Protein AF-A0A349X985-F1 (afdb_monomer_lite)

Foldseek 3Di:
DDDDDDDDDPPPPPPPPPPPPPQAAADQFAAADEPDPDDALLVQVCLLAVPDPAKWKKFKAFDDPVPLDHDPPTQAFWKWWDFAPRHTKIKHFGIKIFGDWDDDPQKIKTFIDTDMDIVNHDWAWDTWIKIWHQDDNRKTKIKTFQTWTQDPVRGIKGKIKMFIWRYGDSVQSKTKGKMWIWIDDSITIIGIHIMMIHIGGPVDDDDD

Structure (mmCIF, N/CA/C/O backbone):
data_AF-A0A349X985-F1
#
_entry.id   AF-A0A349X985-F1
#
loop_
_atom_site.group_PDB
_at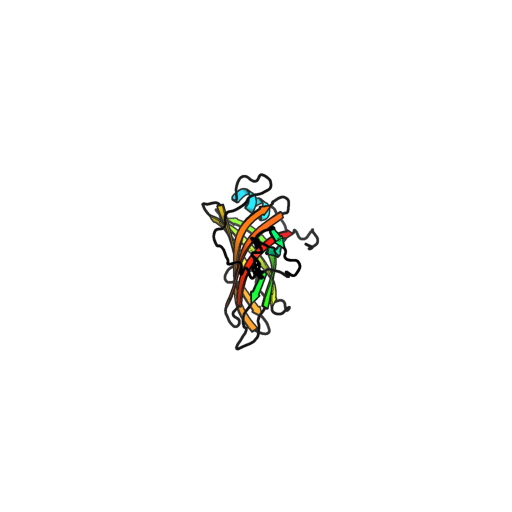om_site.id
_atom_site.type_symbol
_atom_site.label_atom_id
_atom_site.label_alt_id
_atom_site.label_comp_id
_atom_site.label_asym_id
_atom_site.label_entity_id
_atom_site.label_seq_id
_atom_site.pdbx_PDB_ins_code
_atom_site.Cartn_x
_atom_site.Cartn_y
_atom_site.Cartn_z
_atom_site.occupancy
_atom_site.B_iso_or_equiv
_atom_site.auth_seq_id
_atom_site.auth_comp_id
_atom_site.auth_asym_id
_atom_site.auth_atom_id
_atom_site.pdbx_PDB_model_num
ATOM 1 N N . MET A 1 1 ? 41.137 55.761 36.718 1.00 39.81 1 MET A N 1
ATOM 2 C CA . MET A 1 1 ? 40.820 56.103 35.311 1.00 39.81 1 MET A CA 1
ATOM 3 C C . MET A 1 1 ? 41.155 54.916 34.418 1.00 39.81 1 MET A C 1
ATOM 5 O O . MET A 1 1 ? 42.220 54.352 34.610 1.00 39.81 1 MET A O 1
ATOM 9 N N . LYS A 1 2 ? 40.278 54.632 33.440 1.00 36.91 2 LYS A N 1
ATOM 10 C CA . LYS A 1 2 ? 40.353 53.633 32.343 1.00 36.91 2 LYS A CA 1
ATOM 11 C C . LYS A 1 2 ? 39.572 52.313 32.525 1.00 36.91 2 LYS A C 1
ATOM 13 O O . LYS A 1 2 ? 40.120 51.269 32.831 1.00 36.91 2 LYS A O 1
ATOM 18 N N . LYS A 1 3 ? 38.269 52.461 32.238 1.00 34.75 3 LYS A N 1
ATOM 19 C CA . LYS A 1 3 ? 37.417 51.691 31.305 1.00 34.75 3 LYS A CA 1
ATOM 20 C C . LYS A 1 3 ? 37.358 50.159 31.449 1.00 34.75 3 LYS A C 1
ATOM 22 O O . LYS A 1 3 ? 38.138 49.438 30.843 1.00 34.75 3 LYS A O 1
ATOM 27 N N . LEU A 1 4 ? 36.290 49.715 32.118 1.00 37.72 4 LEU A N 1
ATOM 28 C CA . LEU A 1 4 ? 35.545 48.492 31.803 1.00 37.72 4 LEU A CA 1
ATOM 29 C C . LEU A 1 4 ? 35.027 48.595 30.355 1.00 37.72 4 LEU A C 1
ATOM 31 O O . LEU A 1 4 ? 34.328 49.559 30.037 1.00 37.72 4 LEU A O 1
ATOM 35 N N . LEU A 1 5 ? 35.357 47.632 29.491 1.00 38.94 5 LEU A N 1
ATOM 36 C CA . LEU A 1 5 ? 34.700 47.458 28.195 1.00 38.94 5 LEU A CA 1
ATOM 37 C C . LEU A 1 5 ? 33.876 46.172 28.243 1.00 38.94 5 LEU A C 1
ATOM 39 O O . LEU A 1 5 ? 34.385 45.096 28.551 1.00 38.94 5 LEU A O 1
ATOM 43 N N . ALA A 1 6 ? 32.587 46.335 27.987 1.00 36.28 6 ALA A N 1
ATOM 44 C CA . ALA A 1 6 ? 31.586 45.294 27.979 1.00 36.28 6 ALA A CA 1
ATOM 45 C C . ALA A 1 6 ? 31.593 44.516 26.649 1.00 36.28 6 ALA A C 1
ATOM 47 O O . ALA A 1 6 ? 31.755 45.100 25.582 1.00 36.28 6 ALA A O 1
ATOM 48 N N . MET A 1 7 ? 31.335 43.210 26.758 1.00 32.91 7 MET A N 1
ATOM 49 C CA . MET A 1 7 ? 30.229 42.531 26.073 1.00 32.91 7 MET A CA 1
ATOM 50 C C . MET A 1 7 ? 30.181 42.607 24.540 1.00 32.91 7 MET A C 1
ATOM 52 O O . MET A 1 7 ? 29.572 43.506 23.973 1.00 32.91 7 MET A O 1
ATOM 56 N N . THR A 1 8 ? 30.660 41.552 23.873 1.00 38.19 8 THR A N 1
ATOM 57 C CA . THR A 1 8 ? 29.957 40.970 22.713 1.00 38.19 8 THR A CA 1
ATOM 58 C C . THR A 1 8 ? 30.371 39.502 22.554 1.00 38.19 8 THR A C 1
ATOM 60 O O . THR A 1 8 ? 31.405 39.192 21.970 1.00 38.19 8 THR A O 1
ATOM 63 N N . PHE A 1 9 ? 29.586 38.577 23.115 1.00 36.50 9 PHE A N 1
ATOM 64 C CA . PHE A 1 9 ? 29.678 37.160 22.758 1.00 36.50 9 PHE A CA 1
ATOM 65 C C . PHE A 1 9 ? 29.010 36.999 21.392 1.00 36.50 9 PHE A C 1
ATOM 67 O O . PHE A 1 9 ? 27.788 37.051 21.271 1.00 36.50 9 PHE A O 1
ATOM 74 N N . LEU A 1 10 ? 29.834 36.863 20.355 1.00 35.88 10 LEU A N 1
ATOM 75 C CA . LEU A 1 10 ? 29.407 36.498 19.014 1.00 35.88 10 LEU A CA 1
ATOM 76 C C . LEU A 1 10 ? 28.990 35.019 19.056 1.00 35.88 10 LEU A C 1
ATOM 78 O O . LEU A 1 10 ? 29.816 34.122 18.898 1.00 35.88 10 LEU A O 1
ATOM 82 N N . VAL A 1 11 ? 27.714 34.754 19.340 1.00 38.84 11 VAL A N 1
ATOM 83 C CA . VAL A 1 11 ? 27.125 33.429 19.129 1.00 38.84 11 VAL A CA 1
ATOM 84 C C . VAL A 1 11 ? 27.042 33.238 17.618 1.00 38.84 11 VAL A C 1
ATOM 86 O O . VAL A 1 11 ? 26.106 33.692 16.965 1.00 38.84 11 VAL A O 1
ATOM 89 N N . LEU A 1 12 ? 28.078 32.614 17.057 1.00 41.75 12 LEU A N 1
ATOM 90 C CA . LEU A 1 12 ? 28.046 32.003 15.735 1.00 41.75 12 LEU A CA 1
ATOM 91 C C . LEU A 1 12 ? 26.940 30.948 15.763 1.00 41.75 12 LEU A C 1
ATOM 93 O O . LEU A 1 12 ? 27.140 29.826 16.225 1.00 41.75 12 LEU A O 1
ATOM 97 N N . GLY A 1 13 ? 25.747 31.353 15.330 1.00 37.91 13 GLY A N 1
ATOM 98 C CA . GLY A 1 13 ? 24.640 30.451 15.084 1.00 37.91 13 GLY A CA 1
ATOM 99 C C . GLY A 1 13 ? 25.095 29.396 14.087 1.00 37.91 13 GLY A C 1
ATOM 100 O O . GLY A 1 13 ? 25.318 29.696 12.914 1.00 37.91 13 GLY A O 1
ATOM 101 N N . LEU A 1 14 ? 25.248 28.165 14.576 1.00 36.97 14 LEU A N 1
ATOM 102 C CA . LEU A 1 14 ? 25.255 26.964 13.758 1.00 36.97 14 LEU A CA 1
ATOM 103 C C . LEU A 1 14 ? 23.931 26.940 12.987 1.00 36.97 14 LEU A C 1
ATOM 105 O O . LEU A 1 14 ? 22.918 26.436 13.469 1.00 36.97 14 LEU A O 1
ATOM 109 N N . GLY A 1 15 ? 23.942 27.489 11.776 1.00 36.72 15 GLY A N 1
ATOM 110 C CA . GLY A 1 15 ? 22.983 27.144 10.741 1.00 36.72 15 GLY A CA 1
ATOM 111 C C . GLY A 1 15 ? 23.255 25.711 10.309 1.00 36.72 15 GLY A C 1
ATOM 112 O O . GLY A 1 15 ? 23.855 25.474 9.265 1.00 36.72 15 GLY A O 1
ATOM 113 N N . ALA A 1 16 ? 22.863 24.748 11.143 1.00 38.97 16 ALA A N 1
ATOM 114 C CA . ALA A 1 16 ? 22.692 23.381 10.702 1.00 38.97 16 ALA A CA 1
ATOM 115 C C . ALA A 1 16 ? 21.515 23.392 9.722 1.00 38.97 16 ALA A C 1
ATOM 117 O O . ALA A 1 16 ? 20.354 23.313 10.116 1.00 38.97 16 ALA A O 1
ATOM 118 N N . LEU A 1 17 ? 21.824 23.512 8.431 1.00 39.06 17 LEU A N 1
ATOM 119 C CA . LEU A 1 17 ? 20.968 22.989 7.377 1.00 39.06 17 LEU A CA 1
ATOM 120 C C . LEU A 1 17 ? 20.932 21.470 7.566 1.00 39.06 17 LEU A C 1
ATOM 122 O O . LEU A 1 17 ? 21.635 20.720 6.894 1.00 39.06 17 LEU A O 1
ATOM 126 N N . ALA A 1 18 ? 20.139 21.011 8.533 1.00 34.28 18 ALA A N 1
ATOM 127 C CA . ALA A 1 18 ? 19.629 19.660 8.526 1.00 34.28 18 ALA A CA 1
ATOM 128 C C . ALA A 1 18 ? 18.654 19.612 7.351 1.00 34.28 18 ALA A C 1
ATOM 130 O O . ALA A 1 18 ? 17.464 19.878 7.493 1.00 34.28 18 ALA A O 1
ATOM 131 N N . SER A 1 19 ? 19.173 19.342 6.152 1.00 31.41 19 SER A N 1
ATOM 132 C CA . SER A 1 19 ? 18.329 18.815 5.094 1.00 31.41 19 SER A CA 1
ATOM 133 C C . SER A 1 19 ? 17.686 17.560 5.677 1.00 31.41 19 SER A C 1
ATOM 135 O O . SER A 1 19 ? 18.389 16.581 5.948 1.00 31.41 19 SER A O 1
ATOM 137 N N . CYS A 1 20 ? 16.382 17.626 5.945 1.00 38.50 20 CYS A N 1
ATOM 138 C CA . CYS A 1 20 ? 15.536 16.516 6.361 1.00 38.50 20 CYS A CA 1
ATOM 139 C C . CYS A 1 20 ? 15.517 15.441 5.265 1.00 38.50 20 CYS A C 1
ATOM 141 O O . CYS A 1 20 ? 14.535 15.255 4.562 1.00 38.50 20 CYS A O 1
ATOM 143 N N . GLY A 1 21 ? 16.618 14.711 5.117 1.00 33.41 21 GLY A N 1
ATOM 144 C CA . GLY A 1 21 ? 16.670 13.413 4.465 1.00 33.41 21 GLY A CA 1
ATOM 145 C C . GLY A 1 21 ? 16.240 12.357 5.472 1.00 33.41 21 GLY A C 1
ATOM 146 O O . GLY A 1 21 ? 17.016 11.465 5.811 1.00 33.41 21 GLY A O 1
ATOM 147 N N . GLY A 1 22 ? 15.031 12.504 6.016 1.00 40.38 22 GLY A N 1
ATOM 148 C CA . GLY A 1 22 ? 14.396 11.441 6.773 1.00 40.38 22 GLY A CA 1
ATOM 149 C C . GLY A 1 22 ? 14.139 10.300 5.804 1.00 40.38 22 GLY A C 1
ATOM 150 O O . GLY A 1 22 ? 13.131 10.292 5.108 1.00 40.38 22 GLY A O 1
ATOM 151 N N . THR A 1 23 ? 15.063 9.344 5.724 1.00 50.59 23 THR A N 1
ATOM 152 C CA . THR A 1 23 ? 14.759 8.024 5.172 1.00 50.59 23 THR A CA 1
ATOM 153 C C . THR A 1 23 ? 13.751 7.403 6.129 1.00 50.59 23 THR A C 1
ATOM 155 O O . THR A 1 23 ? 14.124 6.753 7.103 1.00 50.59 23 THR A O 1
ATOM 158 N N . ALA A 1 24 ? 12.467 7.713 5.937 1.00 59.50 24 ALA A N 1
ATOM 159 C CA . ALA A 1 24 ? 11.399 7.154 6.744 1.00 59.50 24 ALA A CA 1
ATOM 160 C C . ALA A 1 24 ? 11.486 5.628 6.606 1.00 59.50 24 ALA A C 1
ATOM 162 O O . ALA A 1 24 ? 11.287 5.048 5.536 1.00 59.50 24 ALA A O 1
ATOM 163 N N . ARG A 1 25 ? 11.929 4.986 7.687 1.00 82.31 25 ARG A N 1
ATOM 164 C CA . ARG A 1 25 ? 12.070 3.536 7.755 1.00 82.31 25 ARG A CA 1
ATOM 165 C C . ARG A 1 25 ? 10.685 2.939 7.929 1.00 82.31 25 ARG A C 1
ATOM 167 O O . ARG A 1 25 ? 9.842 3.518 8.606 1.00 82.31 25 ARG A O 1
ATOM 174 N N . TYR A 1 26 ? 10.477 1.765 7.348 1.00 87.00 26 TYR A N 1
ATOM 175 C CA . TYR A 1 26 ? 9.286 0.978 7.635 1.00 87.00 26 TYR A CA 1
ATOM 176 C C . TYR A 1 26 ? 9.201 0.673 9.137 1.00 87.00 26 TYR A C 1
ATOM 178 O O . TYR A 1 26 ? 10.187 0.248 9.744 1.00 87.00 26 TYR A O 1
ATOM 186 N N . ILE A 1 27 ? 8.019 0.873 9.716 1.00 88.06 27 ILE A N 1
ATOM 187 C CA . ILE A 1 27 ? 7.704 0.539 11.106 1.00 88.06 27 ILE A CA 1
ATOM 188 C C . ILE A 1 27 ? 6.590 -0.502 11.070 1.00 88.06 27 ILE A C 1
ATOM 190 O O . ILE A 1 27 ? 5.507 -0.211 10.582 1.00 88.06 27 ILE A O 1
ATOM 194 N N . ASP A 1 28 ? 6.840 -1.711 11.576 1.00 85.81 28 ASP A N 1
ATOM 195 C CA . ASP A 1 28 ? 5.884 -2.830 11.470 1.00 85.81 28 ASP A CA 1
ATOM 196 C C . ASP A 1 28 ? 4.694 -2.726 12.435 1.00 85.81 28 ASP A C 1
ATOM 198 O O . ASP A 1 28 ? 3.688 -3.416 12.283 1.00 85.81 28 ASP A O 1
ATOM 202 N N . SER A 1 29 ? 4.827 -1.913 13.482 1.00 85.88 29 SER A N 1
ATOM 203 C CA . SER A 1 29 ? 3.843 -1.801 14.564 1.00 85.88 29 SER A CA 1
ATOM 204 C C . SER A 1 29 ? 3.777 -0.368 15.100 1.00 85.88 29 SER A C 1
ATOM 206 O O . SER A 1 29 ? 4.182 -0.117 16.237 1.00 85.88 29 SER A O 1
ATOM 208 N N . PRO A 1 30 ? 3.354 0.604 14.273 1.00 87.94 30 PRO A N 1
ATOM 209 C CA . PRO A 1 30 ? 3.164 1.970 14.732 1.00 87.94 30 PRO A CA 1
ATOM 210 C C . PRO A 1 30 ? 1.942 2.065 15.660 1.00 87.94 30 PRO A C 1
ATOM 212 O O . PRO A 1 30 ? 1.079 1.188 15.679 1.00 87.94 30 PRO A O 1
ATOM 215 N N . VAL A 1 31 ? 1.864 3.146 16.438 1.00 87.88 31 VAL A N 1
ATOM 216 C CA . VAL A 1 31 ? 0.688 3.426 17.273 1.00 87.88 31 VAL A CA 1
ATOM 217 C C . VAL A 1 31 ? -0.459 3.874 16.371 1.00 87.88 31 VAL A C 1
ATOM 219 O O . VAL A 1 31 ? -0.356 4.909 15.718 1.00 87.88 31 VAL A O 1
ATOM 222 N N . LEU A 1 32 ? -1.554 3.113 16.355 1.00 90.94 32 LEU A N 1
ATOM 223 C CA . LEU A 1 32 ? -2.724 3.428 15.541 1.00 90.94 32 LEU A CA 1
ATOM 224 C C . LEU A 1 32 ? -3.541 4.582 16.135 1.00 90.94 32 LEU A C 1
ATOM 226 O O . LEU A 1 32 ? -4.001 4.521 17.277 1.00 90.94 32 LEU A O 1
ATOM 230 N N . ARG A 1 33 ? -3.776 5.607 15.315 1.00 91.62 33 ARG A N 1
ATOM 231 C CA . ARG A 1 33 ? -4.638 6.756 15.593 1.00 91.62 33 ARG A CA 1
ATOM 232 C C . ARG A 1 33 ? -5.964 6.581 14.853 1.00 91.62 33 ARG A C 1
ATOM 234 O O . ARG A 1 33 ? -6.007 6.588 13.625 1.00 91.62 33 ARG A O 1
ATOM 241 N N . LEU A 1 34 ? -7.055 6.438 15.598 1.00 90.00 34 LEU A N 1
ATOM 242 C CA . LEU A 1 34 ? -8.405 6.423 15.034 1.00 90.00 34 LEU A CA 1
ATOM 243 C C . LEU A 1 34 ? -9.002 7.828 15.119 1.00 90.00 34 LEU A C 1
ATOM 245 O O . LEU A 1 34 ? -8.980 8.447 16.183 1.00 90.00 34 LEU A O 1
ATOM 249 N N . GLN A 1 35 ? -9.514 8.333 14.000 1.00 87.50 35 GLN A N 1
ATOM 250 C CA . GLN A 1 35 ? -10.218 9.612 13.934 1.00 87.50 35 GLN A CA 1
ATOM 251 C C . GLN A 1 35 ? -11.739 9.388 13.872 1.00 87.50 35 GLN A C 1
ATOM 253 O O . GLN A 1 35 ? -12.218 8.255 13.850 1.00 87.50 35 GLN A O 1
ATOM 258 N N . ASP A 1 36 ? -12.511 10.476 13.860 1.00 85.31 36 ASP A N 1
ATOM 259 C CA . ASP A 1 36 ? -13.958 10.461 13.587 1.00 85.31 36 ASP A CA 1
ATOM 260 C C . ASP A 1 36 ? -14.825 9.659 14.582 1.00 85.31 36 ASP A C 1
ATOM 262 O O . ASP A 1 36 ? -15.924 9.222 14.251 1.00 85.31 36 ASP A O 1
ATOM 266 N N . GLY A 1 37 ? -14.359 9.491 15.824 1.00 76.38 37 GLY A N 1
ATOM 267 C CA . GLY A 1 37 ? -15.139 8.857 16.896 1.00 76.38 37 GLY A CA 1
ATOM 268 C C . GLY A 1 37 ? -15.257 7.334 16.794 1.00 76.38 37 GLY A C 1
ATOM 269 O O . GLY A 1 37 ? -16.067 6.745 17.507 1.00 76.38 37 GLY A O 1
ATOM 270 N N . VAL A 1 38 ? -14.454 6.692 15.939 1.00 81.38 38 VAL A N 1
ATOM 271 C CA . VAL A 1 38 ? -14.439 5.232 15.794 1.00 81.38 38 VAL A CA 1
ATOM 272 C C . VAL A 1 38 ? -13.822 4.574 17.024 1.00 81.38 38 VAL A C 1
ATOM 274 O O . VAL A 1 38 ? -12.753 4.972 17.490 1.00 81.38 38 VAL A O 1
ATOM 277 N N . SER A 1 39 ? -14.498 3.548 17.541 1.00 78.56 39 SER A N 1
ATOM 278 C CA . SER A 1 39 ? -14.160 2.948 18.833 1.00 78.56 39 SER A CA 1
ATOM 279 C C . SER A 1 39 ? -13.145 1.807 18.739 1.00 78.56 39 SER A C 1
ATOM 281 O O . SER A 1 39 ? -12.414 1.558 19.700 1.00 78.56 39 SER A O 1
ATOM 283 N N . THR A 1 40 ? -13.068 1.120 17.591 1.00 88.25 40 THR A N 1
ATOM 284 C CA . THR A 1 40 ? -12.184 -0.041 17.410 1.00 88.25 40 THR A CA 1
ATOM 285 C C . THR A 1 40 ? -11.492 -0.067 16.041 1.00 88.25 40 THR A C 1
ATOM 287 O O . THR A 1 40 ? -12.069 0.375 15.044 1.00 88.25 40 THR A O 1
ATOM 290 N N . PRO A 1 41 ? -10.276 -0.643 15.940 1.00 88.56 41 PRO A N 1
ATOM 291 C CA . PRO A 1 41 ? -9.603 -0.831 14.653 1.00 88.56 41 PRO A CA 1
ATOM 292 C C . PRO A 1 41 ? -10.409 -1.702 13.690 1.00 88.56 41 PRO A C 1
ATOM 294 O O . PRO A 1 41 ? -10.458 -1.417 12.500 1.00 88.56 41 PRO A O 1
ATOM 297 N N . THR A 1 42 ? -11.076 -2.742 14.198 1.00 88.56 42 THR A N 1
ATOM 298 C CA . THR A 1 42 ? -11.886 -3.650 13.379 1.00 88.56 42 THR A CA 1
ATOM 299 C C . THR A 1 42 ? -13.052 -2.932 12.718 1.00 88.56 42 THR A C 1
ATOM 301 O O . THR A 1 42 ? -13.285 -3.129 11.527 1.00 88.56 42 THR A O 1
ATOM 304 N N . GLU A 1 43 ? -13.750 -2.068 13.455 1.00 89.12 43 GLU A N 1
ATOM 305 C CA . GLU A 1 43 ? -14.819 -1.225 12.917 1.00 89.12 43 GLU A CA 1
ATOM 306 C C . GLU A 1 43 ? -14.287 -0.261 11.847 1.00 89.12 43 GLU A C 1
ATOM 308 O O . GLU A 1 43 ? -14.866 -0.167 10.761 1.00 89.12 43 GLU A O 1
ATOM 313 N N . ALA A 1 44 ? -13.155 0.398 12.120 1.00 91.38 44 ALA A N 1
ATOM 314 C CA . ALA A 1 44 ? -12.526 1.337 11.194 1.00 91.38 44 ALA A CA 1
ATOM 315 C C . ALA A 1 44 ? -12.125 0.654 9.877 1.00 91.38 44 ALA A C 1
ATOM 317 O O . ALA A 1 44 ? -12.507 1.085 8.792 1.00 91.38 44 ALA A O 1
ATOM 318 N N . VAL A 1 45 ? -11.394 -0.456 9.972 1.00 91.75 45 VAL A N 1
ATOM 319 C CA . VAL A 1 45 ? -10.904 -1.208 8.814 1.00 91.75 45 VAL A CA 1
ATOM 320 C C . VAL A 1 45 ? -12.073 -1.828 8.045 1.00 91.75 45 VAL A C 1
ATOM 322 O O . VAL A 1 45 ? -12.148 -1.693 6.828 1.00 91.75 45 VAL A O 1
ATOM 325 N N . SER A 1 46 ? -13.036 -2.452 8.723 1.00 90.50 46 SER A N 1
ATOM 326 C CA . SER A 1 46 ? -14.201 -3.035 8.040 1.00 90.50 46 SER A CA 1
ATOM 327 C C . SER A 1 46 ? -14.990 -1.970 7.281 1.00 90.50 46 SER A C 1
ATOM 329 O O . SER A 1 46 ? -15.381 -2.190 6.137 1.00 90.50 46 SER A O 1
ATOM 331 N N . SER A 1 47 ? -15.167 -0.790 7.878 1.00 91.12 47 SER A N 1
ATOM 332 C CA . SER A 1 47 ? -15.861 0.320 7.224 1.00 91.12 47 SER A CA 1
ATOM 333 C C . SER A 1 47 ? -15.128 0.820 5.982 1.00 91.12 47 SER A C 1
ATOM 335 O O . SER A 1 47 ? -15.762 1.139 4.983 1.00 91.12 47 SER A O 1
ATOM 337 N N . LEU A 1 48 ? -13.797 0.840 6.028 1.00 92.31 48 LEU A N 1
ATOM 338 C CA . LEU A 1 48 ? -12.961 1.361 4.953 1.00 92.31 48 LEU A CA 1
ATOM 339 C C . LEU A 1 48 ? -12.798 0.393 3.770 1.00 92.31 48 LEU A C 1
ATOM 341 O O . LEU A 1 48 ? -12.613 0.840 2.644 1.00 92.31 48 LEU A O 1
ATOM 345 N N . PHE A 1 49 ? -12.832 -0.922 4.010 1.00 92.94 49 PHE A N 1
ATOM 346 C CA . PHE A 1 49 ? -12.539 -1.923 2.973 1.00 92.94 49 PHE A CA 1
ATOM 347 C C . PHE A 1 49 ? -13.747 -2.776 2.559 1.00 92.94 49 PHE A C 1
ATOM 349 O O . PHE A 1 49 ? -13.783 -3.252 1.429 1.00 92.94 49 PHE A O 1
ATOM 356 N N . LEU A 1 50 ? -14.742 -2.983 3.429 1.00 92.38 50 LEU A N 1
ATOM 357 C CA . LEU A 1 50 ? -15.844 -3.928 3.174 1.00 92.38 50 LEU A CA 1
ATOM 358 C C . LEU A 1 50 ? -17.166 -3.260 2.776 1.00 92.38 50 LEU A C 1
ATOM 360 O O . LEU A 1 50 ? -18.102 -3.952 2.387 1.00 92.38 50 LEU A O 1
ATOM 364 N N . GLN A 1 51 ? -17.273 -1.930 2.838 1.00 89.69 51 GLN A N 1
ATOM 365 C CA . GLN A 1 51 ? -18.504 -1.212 2.467 1.00 89.69 51 GLN A CA 1
ATOM 366 C C . GLN A 1 51 ? -18.701 -1.055 0.946 1.00 89.69 51 GLN A C 1
ATOM 368 O O . GLN A 1 51 ? -19.674 -0.439 0.505 1.00 89.69 51 GLN A O 1
ATOM 373 N N . HIS A 1 52 ? -17.801 -1.601 0.126 1.00 88.19 52 HIS A N 1
ATOM 374 C CA . HIS A 1 52 ? -17.831 -1.452 -1.325 1.00 88.19 52 HIS A CA 1
ATOM 375 C C . HIS A 1 52 ? -18.410 -2.694 -2.006 1.00 88.19 52 HIS A C 1
ATOM 377 O O . HIS A 1 52 ? -17.878 -3.792 -1.879 1.00 88.19 52 HIS A O 1
ATOM 383 N N . THR A 1 53 ? -19.485 -2.510 -2.777 1.00 84.75 53 THR A N 1
ATOM 384 C CA . THR A 1 53 ? -20.099 -3.577 -3.590 1.00 84.75 53 THR A CA 1
ATOM 385 C C . THR A 1 53 ? -19.506 -3.687 -4.996 1.00 84.75 53 THR A C 1
ATOM 387 O O . THR A 1 53 ? -19.739 -4.673 -5.682 1.00 84.75 53 THR A O 1
ATOM 390 N N . G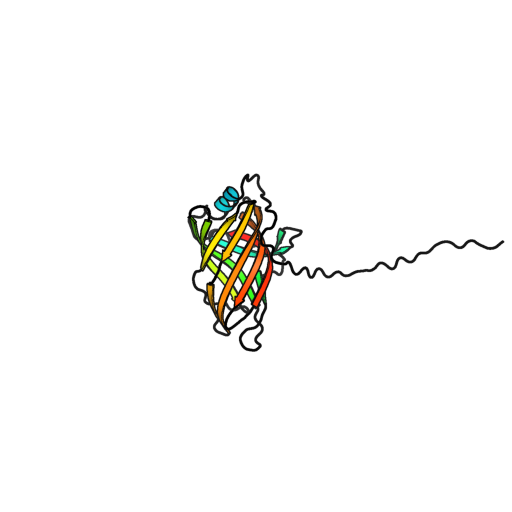LU A 1 54 ? -18.769 -2.666 -5.432 1.00 90.00 54 GLU A N 1
ATOM 391 C CA . GLU A 1 54 ? -18.121 -2.563 -6.743 1.00 90.00 54 GLU A CA 1
ATOM 392 C C . GLU A 1 54 ? -16.608 -2.389 -6.559 1.00 90.00 54 GLU A C 1
ATOM 394 O O . GLU A 1 54 ? -16.195 -1.868 -5.513 1.00 90.00 54 GLU A O 1
ATOM 399 N N . PRO A 1 55 ? -15.780 -2.736 -7.565 1.00 91.75 55 PRO A N 1
ATOM 400 C CA . PRO A 1 55 ? -14.348 -2.476 -7.516 1.00 91.75 55 PRO A CA 1
ATOM 401 C C . PRO A 1 55 ? -14.031 -1.008 -7.214 1.00 91.75 55 PRO A C 1
ATOM 403 O O . PRO A 1 55 ? -14.673 -0.083 -7.731 1.00 91.75 55 PRO A O 1
ATOM 406 N N . TYR A 1 56 ? -13.014 -0.801 -6.386 1.00 94.38 56 TYR A N 1
ATOM 407 C CA . TYR A 1 56 ? -12.566 0.514 -5.940 1.00 94.38 56 TYR A CA 1
ATOM 408 C C . TYR A 1 56 ? -11.044 0.605 -5.976 1.00 94.38 56 TYR A C 1
ATOM 410 O O . TYR A 1 56 ? -10.348 -0.407 -6.014 1.00 94.38 56 TYR A O 1
ATOM 418 N N . THR A 1 57 ? -10.520 1.824 -5.942 1.00 94.75 57 THR A N 1
ATOM 419 C CA . THR A 1 57 ? -9.081 2.074 -6.001 1.00 94.75 57 THR A CA 1
ATOM 420 C C . THR A 1 57 ? -8.617 2.723 -4.715 1.00 94.75 57 THR A C 1
ATOM 422 O O . THR A 1 57 ? -9.175 3.717 -4.262 1.00 94.75 57 THR A O 1
ATOM 425 N N . ILE A 1 58 ? -7.555 2.182 -4.139 1.00 95.69 58 ILE A N 1
ATOM 426 C CA . ILE A 1 58 ? -6.787 2.831 -3.086 1.00 95.69 58 ILE A CA 1
ATOM 427 C C . ILE A 1 58 ? -5.699 3.637 -3.785 1.00 95.69 58 ILE A C 1
ATOM 429 O O . ILE A 1 58 ? -4.769 3.056 -4.341 1.00 95.69 58 ILE A O 1
ATOM 433 N N . VAL A 1 59 ? -5.817 4.959 -3.792 1.00 96.12 59 VAL A N 1
ATOM 434 C CA . VAL A 1 59 ? -4.798 5.850 -4.360 1.00 96.12 59 VAL A CA 1
ATOM 435 C C . VAL A 1 59 ? -3.747 6.131 -3.297 1.00 96.12 59 VAL A C 1
ATOM 437 O O . VAL A 1 59 ? -4.097 6.369 -2.143 1.00 96.12 59 VAL A O 1
ATOM 440 N N . LEU A 1 60 ? -2.474 6.092 -3.680 1.00 96.25 60 LEU A N 1
ATOM 441 C CA . LEU A 1 60 ? -1.324 6.156 -2.782 1.00 96.25 60 LEU A CA 1
ATOM 442 C C . LEU A 1 60 ? -0.423 7.345 -3.119 1.00 96.25 60 LEU A C 1
ATOM 444 O O . LEU A 1 60 ? -0.216 7.667 -4.288 1.00 96.25 60 LEU A O 1
ATOM 448 N N . CYS A 1 61 ? 0.178 7.939 -2.093 1.00 95.94 61 CYS A N 1
ATOM 449 C CA . CYS A 1 61 ? 1.232 8.941 -2.217 1.00 95.94 61 CYS A CA 1
ATOM 450 C C . CYS A 1 61 ? 2.255 8.773 -1.081 1.00 95.94 61 CYS A C 1
ATOM 452 O O . CYS A 1 61 ? 1.914 8.330 0.018 1.00 95.94 61 CYS A O 1
ATOM 454 N N . ASN A 1 62 ? 3.503 9.174 -1.324 1.00 95.31 62 ASN A N 1
ATOM 455 C CA . ASN A 1 62 ? 4.432 9.490 -0.240 1.00 95.31 62 ASN A CA 1
ATOM 456 C C . ASN A 1 62 ? 3.890 10.704 0.523 1.00 95.31 62 ASN A C 1
ATOM 458 O O . ASN A 1 62 ? 3.451 11.678 -0.094 1.00 95.31 62 ASN A O 1
ATOM 462 N N . ALA A 1 63 ? 3.950 10.651 1.848 1.00 95.44 63 ALA A N 1
ATOM 463 C CA . ALA A 1 63 ? 3.423 11.686 2.725 1.00 95.44 63 ALA A CA 1
ATOM 464 C C . ALA A 1 63 ? 4.463 12.140 3.754 1.00 95.44 63 ALA A C 1
ATOM 466 O O . ALA A 1 63 ? 5.422 11.423 4.045 1.00 95.44 63 ALA A O 1
ATOM 467 N N . ASP A 1 64 ? 4.261 13.334 4.305 1.00 92.25 64 ASP A N 1
ATOM 468 C CA . ASP A 1 64 ? 5.029 13.823 5.448 1.00 92.25 64 ASP A CA 1
ATOM 469 C C . ASP A 1 64 ? 4.422 13.261 6.753 1.00 92.25 64 ASP A C 1
ATOM 471 O O . ASP A 1 64 ? 3.242 13.506 7.023 1.00 92.25 64 ASP 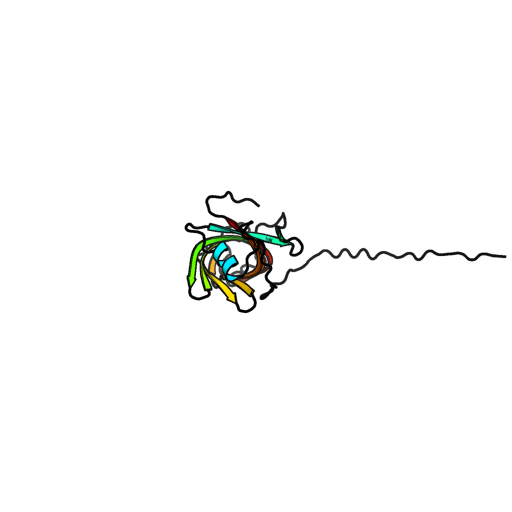A O 1
ATOM 475 N N . PRO A 1 65 ? 5.190 12.510 7.569 1.00 91.69 65 PRO A N 1
ATOM 476 C CA . PRO A 1 65 ? 4.704 11.945 8.829 1.00 91.69 65 PRO A CA 1
ATOM 477 C C . PRO A 1 65 ? 4.351 12.991 9.895 1.00 91.69 65 PRO A C 1
ATOM 479 O O . PRO A 1 65 ? 3.721 12.646 10.890 1.00 91.69 65 PRO A O 1
ATOM 482 N N . ALA A 1 66 ? 4.775 14.249 9.742 1.00 90.25 66 ALA A N 1
ATOM 483 C CA . ALA A 1 66 ? 4.431 15.319 10.674 1.00 90.25 66 ALA A CA 1
ATOM 484 C C . ALA A 1 66 ? 3.050 15.930 10.395 1.00 90.25 66 ALA A C 1
ATOM 486 O O . ALA A 1 66 ? 2.409 16.432 11.319 1.00 90.25 66 ALA A O 1
ATOM 487 N N . THR A 1 67 ? 2.603 15.918 9.137 1.00 92.44 67 THR A N 1
ATOM 488 C CA . THR A 1 67 ? 1.377 16.606 8.702 1.00 92.44 67 THR A CA 1
ATOM 489 C C . THR A 1 67 ? 0.302 15.667 8.170 1.00 92.44 67 THR A C 1
ATOM 491 O O . THR A 1 67 ? -0.816 16.121 7.944 1.00 92.44 67 THR A O 1
ATOM 494 N N . ASP A 1 68 ? 0.613 14.385 7.952 1.00 92.62 68 ASP A N 1
ATOM 495 C CA . ASP A 1 68 ? -0.280 13.412 7.313 1.00 92.62 68 ASP A CA 1
ATOM 496 C C . ASP A 1 68 ? -0.756 13.877 5.917 1.00 92.62 68 ASP A C 1
ATOM 498 O O . ASP A 1 68 ? -1.870 13.574 5.481 1.00 92.62 68 ASP A O 1
ATOM 502 N N . THR A 1 69 ? 0.068 14.645 5.193 1.00 93.62 69 THR A N 1
ATOM 503 C CA . THR A 1 69 ? -0.263 15.167 3.854 1.00 93.62 69 THR A CA 1
ATOM 504 C C . THR A 1 69 ? 0.637 14.581 2.780 1.00 93.62 69 THR A C 1
ATOM 506 O O . THR A 1 69 ? 1.838 14.415 2.997 1.00 93.62 69 THR A O 1
ATOM 509 N N . CYS A 1 70 ? 0.072 14.322 1.595 1.00 94.38 70 CYS A N 1
ATOM 510 C CA . CYS A 1 70 ? 0.855 13.939 0.422 1.00 94.38 70 CYS A CA 1
ATOM 511 C C . CYS A 1 70 ? 1.922 14.995 0.112 1.00 94.38 70 CYS A C 1
ATOM 513 O O . CYS A 1 70 ? 1.655 16.195 0.156 1.00 94.38 70 CYS A O 1
ATOM 515 N N . ILE A 1 71 ? 3.114 14.537 -0.253 1.00 93.25 71 ILE A N 1
ATOM 516 C CA . ILE A 1 71 ? 4.165 15.394 -0.798 1.00 93.25 71 ILE A CA 1
ATOM 517 C C . ILE A 1 71 ? 3.753 15.777 -2.224 1.00 93.25 71 ILE A C 1
ATOM 519 O O . ILE A 1 71 ? 3.464 14.889 -3.024 1.00 93.25 71 ILE A O 1
ATOM 523 N N . GLU A 1 72 ? 3.750 17.072 -2.560 1.00 86.81 72 GLU A N 1
ATOM 524 C CA . GLU A 1 72 ? 3.240 17.588 -3.848 1.00 86.81 72 GLU A CA 1
ATOM 525 C C . GLU A 1 72 ? 3.880 16.929 -5.082 1.00 86.81 72 GLU A C 1
ATOM 527 O O . GLU A 1 72 ? 3.226 16.733 -6.101 1.00 86.81 72 GLU A O 1
ATOM 532 N N . SER A 1 73 ? 5.159 16.556 -4.995 1.00 86.31 73 SER A N 1
ATOM 533 C CA . SER A 1 73 ? 5.896 15.895 -6.078 1.00 86.31 73 SER A CA 1
ATOM 534 C C . SER A 1 73 ? 5.735 14.370 -6.109 1.00 86.31 73 SER A C 1
ATOM 536 O O . SER A 1 73 ? 6.335 13.708 -6.958 1.00 86.31 73 SER A O 1
ATOM 538 N N . SER A 1 74 ? 4.969 13.785 -5.185 1.00 87.00 74 SER A N 1
ATOM 539 C CA . SER A 1 74 ? 4.794 12.339 -5.114 1.00 87.00 74 SER A CA 1
ATOM 540 C C . SER A 1 74 ? 3.900 11.830 -6.238 1.00 87.00 74 SER A C 1
ATOM 542 O O . SER A 1 74 ? 2.775 12.280 -6.425 1.00 87.00 74 SER A O 1
ATOM 544 N N . THR A 1 75 ? 4.383 10.806 -6.937 1.00 85.19 75 THR A N 1
ATOM 545 C CA . THR A 1 75 ? 3.615 10.064 -7.945 1.00 85.19 75 THR A CA 1
ATOM 546 C C . THR A 1 75 ? 3.137 8.697 -7.446 1.00 85.19 75 THR A C 1
ATOM 548 O O . THR A 1 75 ? 2.711 7.868 -8.245 1.00 85.19 75 THR A O 1
ATOM 551 N N . GLY A 1 76 ? 3.255 8.433 -6.142 1.00 92.44 76 GLY A N 1
ATOM 552 C CA . GLY A 1 76 ? 3.032 7.123 -5.531 1.00 92.44 76 GLY A CA 1
ATOM 553 C C . GLY A 1 76 ? 4.118 6.748 -4.524 1.00 92.44 76 GLY A C 1
ATOM 554 O O . GLY A 1 76 ? 4.970 7.569 -4.177 1.00 92.44 76 GLY A O 1
ATOM 555 N N . LEU A 1 77 ? 4.085 5.497 -4.066 1.00 94.81 77 LEU A N 1
ATOM 556 C CA . LEU A 1 77 ? 5.153 4.890 -3.266 1.00 94.81 77 LEU A CA 1
ATOM 557 C C . LEU A 1 77 ? 6.288 4.478 -4.196 1.00 94.81 77 LEU A C 1
ATOM 559 O O . LEU A 1 77 ? 6.021 3.891 -5.244 1.00 94.81 77 LEU A O 1
ATOM 563 N N . SER A 1 78 ? 7.538 4.729 -3.816 1.00 92.81 78 SER A N 1
ATOM 564 C CA . SER A 1 78 ? 8.663 4.514 -4.729 1.00 92.81 78 SER A CA 1
ATOM 565 C C . SER A 1 78 ? 9.633 3.459 -4.212 1.00 92.81 78 SER A C 1
ATOM 567 O O . SER A 1 78 ? 9.937 3.406 -3.022 1.00 92.81 78 SER A O 1
ATOM 569 N N . ALA A 1 79 ? 10.157 2.641 -5.123 1.00 91.94 79 ALA A N 1
ATOM 570 C CA . ALA A 1 79 ? 11.305 1.773 -4.882 1.00 91.94 79 ALA A CA 1
ATOM 571 C C . ALA A 1 79 ? 12.365 2.003 -5.954 1.00 91.94 79 ALA A C 1
ATOM 573 O O . ALA A 1 79 ? 12.056 2.117 -7.140 1.00 91.94 79 ALA A O 1
ATOM 574 N N . ILE A 1 80 ? 13.623 2.056 -5.523 1.00 91.81 80 ILE A N 1
ATOM 575 C CA . ILE A 1 80 ? 14.765 2.336 -6.389 1.00 91.81 80 ILE A CA 1
ATOM 576 C C . ILE A 1 80 ? 15.716 1.146 -6.342 1.00 91.81 80 ILE A C 1
ATOM 578 O O . ILE A 1 80 ? 15.928 0.530 -5.294 1.00 91.81 80 ILE A O 1
ATOM 582 N N . GLY A 1 81 ? 16.293 0.813 -7.488 1.00 90.69 81 GLY A N 1
ATOM 583 C CA . GLY A 1 81 ? 17.312 -0.214 -7.572 1.00 90.69 81 GLY A CA 1
ATOM 584 C C . GLY A 1 81 ? 17.868 -0.384 -8.972 1.00 90.69 81 GLY A C 1
ATOM 585 O O . GLY A 1 81 ? 18.031 0.588 -9.711 1.00 90.69 81 GLY A O 1
ATOM 586 N N . VAL A 1 82 ? 18.175 -1.629 -9.323 1.00 88.12 82 VAL A N 1
ATOM 587 C CA . VAL A 1 82 ? 18.871 -1.989 -10.558 1.00 88.12 82 VAL A CA 1
ATOM 588 C C . VAL A 1 82 ? 18.241 -3.204 -11.236 1.00 88.12 82 VAL A C 1
ATOM 590 O O . VAL A 1 82 ? 17.930 -4.206 -10.594 1.00 88.12 82 VAL A O 1
ATOM 593 N N . GLY A 1 83 ? 18.056 -3.104 -12.551 1.00 82.69 83 GLY A N 1
ATOM 594 C CA . GLY A 1 83 ? 17.638 -4.174 -13.452 1.00 82.69 83 GLY A CA 1
ATOM 595 C C . GLY A 1 83 ? 18.811 -4.727 -14.262 1.00 82.69 83 GLY A C 1
ATOM 596 O O . GLY A 1 83 ? 19.650 -3.970 -14.761 1.00 82.69 83 GLY A O 1
ATOM 597 N N . GLY A 1 84 ? 18.865 -6.047 -14.427 1.00 74.56 84 GLY A N 1
ATOM 598 C CA . GLY A 1 84 ? 19.957 -6.721 -15.121 1.00 74.56 84 GLY A CA 1
ATOM 599 C C . GLY A 1 84 ? 21.303 -6.425 -14.461 1.00 74.56 84 GLY A C 1
ATOM 600 O O . GLY A 1 84 ? 21.447 -6.562 -13.250 1.00 74.56 84 GLY A O 1
ATOM 601 N N . VAL A 1 85 ? 22.293 -6.021 -15.261 1.00 70.81 85 VAL A N 1
ATOM 602 C CA . VAL A 1 85 ? 23.645 -5.759 -14.747 1.00 70.81 85 VAL A CA 1
ATOM 603 C C . VAL A 1 85 ? 23.778 -4.337 -14.177 1.00 70.81 85 VAL A C 1
ATOM 605 O O . VAL A 1 85 ? 24.376 -4.184 -13.119 1.00 70.81 85 VAL A O 1
ATOM 608 N N . PHE A 1 86 ? 23.207 -3.304 -14.821 1.00 77.94 86 PHE A N 1
ATOM 609 C CA . PHE A 1 86 ? 23.418 -1.895 -14.422 1.00 77.94 86 PHE A CA 1
ATOM 610 C C . PHE A 1 86 ? 22.277 -0.920 -14.778 1.00 77.94 86 PHE A C 1
ATOM 612 O O . PHE A 1 86 ? 22.481 0.293 -14.729 1.00 77.94 86 PHE A O 1
ATOM 619 N N . LEU A 1 87 ? 21.091 -1.388 -15.182 1.00 84.69 87 LEU A N 1
ATOM 620 C CA . LEU A 1 87 ? 20.033 -0.461 -15.600 1.00 84.69 87 LEU A CA 1
ATOM 621 C C . LEU A 1 87 ? 19.355 0.153 -14.369 1.00 84.69 87 LEU A C 1
ATOM 623 O O . LEU A 1 87 ? 18.847 -0.606 -13.544 1.00 84.69 87 LEU A O 1
ATOM 627 N N . PRO A 1 88 ? 19.306 1.490 -14.223 1.00 87.25 88 PRO A N 1
ATOM 628 C CA . PRO A 1 88 ? 18.588 2.111 -13.120 1.00 87.25 88 PRO A CA 1
ATOM 629 C C . PRO A 1 88 ? 17.101 1.769 -13.205 1.00 87.25 88 PRO A C 1
ATOM 631 O O . PRO A 1 88 ? 16.493 1.764 -14.281 1.00 87.25 88 PRO A O 1
ATOM 634 N N . LEU A 1 89 ? 16.522 1.473 -12.051 1.00 87.50 89 LEU A N 1
ATOM 635 C CA . LEU A 1 89 ? 15.152 1.012 -11.913 1.00 87.50 89 LEU A CA 1
ATOM 636 C C . LEU A 1 89 ? 14.459 1.891 -10.880 1.00 87.50 89 LEU A C 1
ATOM 638 O O . LEU A 1 89 ? 14.882 1.945 -9.726 1.00 87.50 89 LEU A O 1
ATOM 642 N N . ILE A 1 90 ? 13.394 2.563 -11.305 1.00 90.12 90 ILE A N 1
ATOM 643 C CA . ILE A 1 90 ? 12.507 3.329 -10.435 1.00 90.12 90 ILE A CA 1
ATOM 644 C C . ILE A 1 90 ? 11.102 2.779 -10.629 1.00 90.12 90 ILE A C 1
ATOM 646 O O . ILE A 1 90 ? 10.540 2.894 -11.718 1.00 90.12 90 ILE A O 1
ATOM 650 N N . MET A 1 91 ? 10.553 2.161 -9.588 1.00 89.25 91 MET A N 1
ATOM 651 C CA . MET A 1 91 ? 9.150 1.765 -9.537 1.00 89.25 91 MET A CA 1
ATOM 652 C C . MET A 1 91 ? 8.360 2.825 -8.779 1.00 89.25 91 MET A C 1
ATOM 654 O O . MET A 1 91 ? 8.759 3.197 -7.680 1.00 89.25 91 MET A O 1
ATOM 658 N N . ASP A 1 92 ? 7.223 3.231 -9.336 1.00 92.94 92 ASP A N 1
ATOM 659 C CA . ASP A 1 92 ? 6.217 4.065 -8.684 1.00 92.94 92 ASP A CA 1
ATOM 660 C C . ASP A 1 92 ? 4.907 3.267 -8.576 1.00 92.94 92 ASP A C 1
ATOM 662 O O . ASP A 1 92 ? 4.362 2.829 -9.589 1.00 92.94 92 ASP A O 1
ATOM 666 N N . LEU A 1 93 ? 4.398 3.071 -7.360 1.00 93.81 93 LEU A N 1
ATOM 667 C CA . LEU A 1 93 ? 3.103 2.458 -7.062 1.00 93.81 93 LEU A CA 1
ATOM 668 C C . LEU A 1 93 ? 2.108 3.560 -6.681 1.00 93.81 93 LEU A C 1
ATOM 670 O O . LEU A 1 93 ? 2.120 4.049 -5.552 1.00 93.81 93 LEU A O 1
ATOM 674 N N . SER A 1 94 ? 1.253 3.953 -7.621 1.00 94.75 94 SER A N 1
ATOM 675 C CA . SER A 1 94 ? 0.286 5.043 -7.441 1.00 94.75 94 SER A CA 1
ATOM 676 C C . SER A 1 94 ? -1.055 4.570 -6.888 1.00 94.75 94 SER A C 1
ATOM 678 O O . SER A 1 94 ? -1.840 5.378 -6.395 1.00 94.75 94 SER A O 1
ATOM 680 N N . GLY A 1 95 ? -1.347 3.270 -6.961 1.00 94.25 95 GLY A N 1
ATOM 681 C CA . GLY A 1 95 ? -2.572 2.745 -6.382 1.00 94.25 95 GLY A CA 1
ATOM 682 C C . GLY A 1 95 ? -2.697 1.230 -6.372 1.00 94.25 95 GLY A C 1
ATOM 683 O O . GLY A 1 95 ? -1.898 0.498 -6.956 1.00 94.25 95 GLY A O 1
ATOM 684 N N . ILE A 1 96 ? -3.734 0.775 -5.681 1.00 94.75 96 ILE A N 1
ATOM 685 C CA . ILE A 1 96 ? -4.139 -0.622 -5.569 1.00 94.75 96 ILE A CA 1
ATOM 686 C C . ILE A 1 96 ? -5.622 -0.679 -5.931 1.00 94.75 96 ILE A C 1
ATOM 688 O O 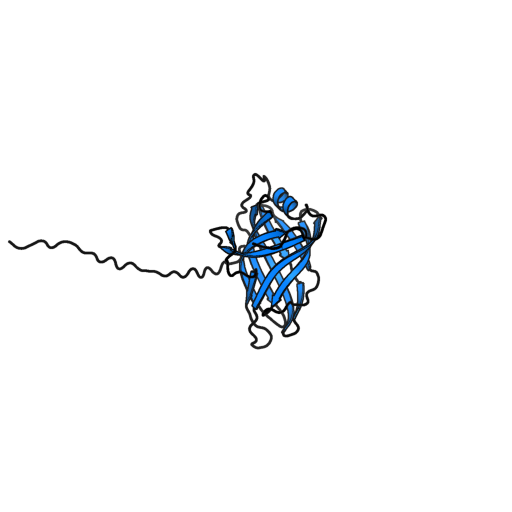. ILE A 1 96 ? -6.467 -0.186 -5.188 1.00 94.75 96 ILE A O 1
ATOM 692 N N . GLU A 1 97 ? -5.941 -1.266 -7.075 1.00 94.50 97 GLU A N 1
ATOM 693 C CA . GLU A 1 97 ? -7.310 -1.621 -7.436 1.00 94.50 97 GLU A CA 1
ATOM 694 C C . GLU A 1 97 ? -7.724 -2.831 -6.607 1.00 94.50 97 GLU A C 1
ATOM 696 O O . GLU A 1 97 ? -7.050 -3.860 -6.616 1.00 94.50 97 GLU A O 1
ATOM 701 N N . VAL A 1 98 ? -8.829 -2.723 -5.883 1.00 94.62 98 VAL A N 1
ATOM 702 C CA . VAL A 1 98 ? -9.423 -3.813 -5.118 1.00 94.62 98 VAL A CA 1
ATOM 703 C C . VAL A 1 98 ? -10.656 -4.291 -5.870 1.00 94.62 98 VAL A C 1
ATOM 705 O O . VAL A 1 98 ? -11.660 -3.591 -5.968 1.00 94.62 98 VAL A O 1
ATOM 708 N N . ASN A 1 99 ? -10.566 -5.503 -6.412 1.00 93.38 99 ASN A N 1
ATOM 709 C CA . ASN A 1 99 ? -11.652 -6.151 -7.145 1.00 93.38 99 ASN A CA 1
ATOM 710 C C . ASN A 1 99 ? -12.653 -6.822 -6.204 1.00 93.38 99 ASN A C 1
ATOM 712 O O . ASN A 1 99 ? -13.831 -6.937 -6.523 1.00 93.38 99 ASN A O 1
ATOM 716 N N . ASN A 1 100 ? -12.160 -7.331 -5.076 1.00 93.19 100 ASN A N 1
ATOM 717 C CA . ASN A 1 100 ? -12.961 -7.987 -4.055 1.00 93.19 100 ASN A CA 1
ATOM 718 C C . ASN A 1 100 ? -12.243 -7.867 -2.704 1.00 93.19 100 ASN A C 1
ATOM 720 O O . ASN A 1 100 ? -11.014 -7.985 -2.653 1.00 93.19 100 ASN A O 1
ATOM 724 N N . ALA A 1 101 ? -13.010 -7.646 -1.641 1.00 93.62 101 ALA A N 1
ATOM 725 C CA . ALA A 1 101 ? -12.560 -7.735 -0.263 1.00 93.62 101 ALA A CA 1
ATOM 726 C C . ALA A 1 101 ? -13.557 -8.586 0.537 1.00 93.62 101 ALA A C 1
ATOM 728 O O . ALA A 1 101 ? -14.762 -8.348 0.480 1.00 93.62 101 ALA A O 1
ATOM 729 N N . GLU A 1 102 ? -13.058 -9.558 1.296 1.00 93.62 102 GLU A N 1
ATOM 730 C CA . GLU A 1 102 ? -13.883 -10.446 2.120 1.00 93.62 102 GLU A CA 1
ATOM 731 C C . GLU A 1 102 ? -13.278 -10.618 3.514 1.00 93.62 102 GLU A C 1
ATOM 733 O O . GLU A 1 102 ? -12.063 -10.754 3.662 1.00 93.62 102 GLU A O 1
ATOM 738 N N . LEU A 1 103 ? -14.120 -10.627 4.549 1.00 90.50 103 LEU A N 1
ATOM 739 C CA . LEU A 1 103 ? -13.698 -10.973 5.904 1.00 90.50 103 LEU A CA 1
ATOM 740 C C . LEU A 1 103 ? -13.737 -12.493 6.074 1.00 90.50 103 LEU A C 1
ATOM 742 O O . LEU A 1 103 ? -14.796 -13.108 5.954 1.00 90.50 103 LEU A O 1
ATOM 746 N N . VAL A 1 104 ? -12.590 -13.091 6.388 1.00 89.44 104 VAL A N 1
ATOM 747 C CA . VAL A 1 104 ? -12.466 -14.513 6.714 1.00 89.44 104 VAL A CA 1
ATOM 748 C C . VAL A 1 104 ? -11.805 -14.619 8.079 1.00 89.44 104 VAL A C 1
ATOM 750 O O . VAL A 1 104 ? -10.631 -14.278 8.226 1.00 89.44 104 VAL A O 1
ATOM 753 N N . GLU A 1 105 ? -12.571 -15.083 9.067 1.00 84.75 105 GLU A N 1
ATOM 754 C CA . GLU A 1 105 ? -12.179 -15.087 10.483 1.00 84.75 105 GLU A CA 1
ATOM 755 C C . GLU A 1 105 ? -11.863 -13.657 10.962 1.00 84.75 105 GLU A C 1
ATOM 757 O O . GLU A 1 105 ? -12.772 -12.841 11.096 1.00 84.75 105 GLU 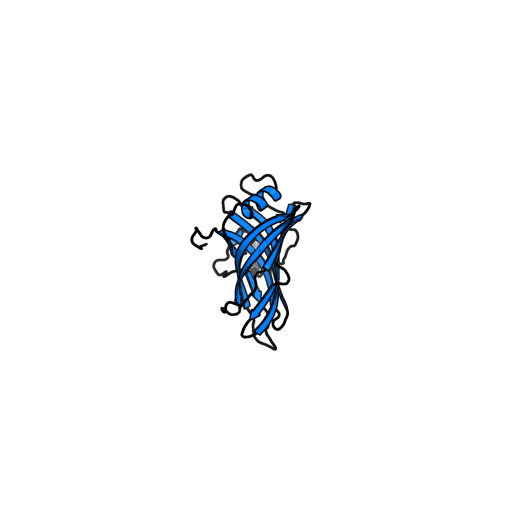A O 1
ATOM 762 N N . GLU A 1 106 ? -10.584 -13.334 11.162 1.00 81.81 106 GLU A N 1
ATOM 763 C CA . GLU A 1 106 ? -10.091 -12.026 11.623 1.00 81.81 106 GLU A CA 1
ATOM 764 C C . GLU A 1 106 ? -9.182 -11.342 10.584 1.00 81.81 106 GLU A C 1
ATOM 766 O O . GLU A 1 106 ? -8.475 -10.378 10.877 1.00 81.81 106 GLU A O 1
ATOM 771 N N . THR A 1 107 ? -9.165 -11.857 9.353 1.00 88.88 107 THR A N 1
ATOM 772 C CA . THR A 1 107 ? -8.340 -11.341 8.256 1.00 88.88 107 THR A CA 1
ATOM 773 C C . THR A 1 107 ? -9.226 -10.908 7.103 1.00 88.88 107 THR A C 1
ATOM 775 O O . THR A 1 107 ? -10.061 -11.679 6.629 1.00 88.88 107 THR A O 1
ATOM 778 N N . ILE A 1 108 ? -9.006 -9.700 6.587 1.00 93.00 108 ILE A N 1
ATOM 779 C CA . ILE A 1 108 ? -9.638 -9.296 5.329 1.00 93.00 108 ILE A CA 1
ATOM 780 C C . ILE A 1 108 ? -8.754 -9.769 4.184 1.00 93.00 108 ILE A C 1
ATOM 782 O O . ILE A 1 108 ? -7.604 -9.347 4.061 1.00 93.00 108 ILE A O 1
ATOM 786 N N . ARG A 1 109 ? -9.275 -10.655 3.342 1.00 94.69 109 ARG A N 1
ATOM 787 C CA . ARG A 1 109 ? -8.608 -11.066 2.108 1.00 94.69 109 ARG A CA 1
ATOM 788 C C . ARG A 1 109 ? -8.986 -10.102 1.004 1.00 94.69 109 ARG A C 1
ATOM 790 O O . ARG A 1 109 ? -10.149 -9.746 0.854 1.00 94.69 109 ARG A O 1
ATOM 797 N N . LEU A 1 110 ? -7.993 -9.694 0.230 1.00 94.56 110 LEU A N 1
ATOM 798 C CA . LEU A 1 110 ? -8.163 -8.782 -0.889 1.00 94.56 110 LEU A CA 1
ATOM 799 C C . LEU A 1 110 ? -7.793 -9.506 -2.179 1.00 94.56 110 LEU A C 1
ATOM 801 O O . LEU A 1 110 ? -6.753 -10.159 -2.247 1.00 94.56 110 LEU A O 1
ATOM 805 N N . LYS A 1 111 ? -8.596 -9.337 -3.226 1.00 94.06 111 LYS A N 1
ATOM 806 C CA . LYS A 1 111 ? -8.180 -9.607 -4.602 1.00 94.06 111 LYS A CA 1
ATOM 807 C C . LYS A 1 111 ? -7.884 -8.275 -5.266 1.00 94.06 111 LYS A C 1
ATOM 809 O O . LYS A 1 111 ? -8.803 -7.489 -5.489 1.00 94.06 111 LYS A O 1
ATOM 814 N N . THR A 1 112 ? -6.624 -8.022 -5.583 1.00 94.00 112 THR A N 1
ATOM 815 C CA . THR A 1 112 ? -6.172 -6.705 -6.029 1.00 94.00 112 THR A CA 1
ATOM 816 C C . THR A 1 112 ? -5.434 -6.742 -7.357 1.00 94.00 112 THR A C 1
ATOM 818 O O . THR A 1 112 ? -4.996 -7.792 -7.823 1.00 94.00 112 THR A O 1
ATOM 821 N N . ARG A 1 113 ? -5.294 -5.574 -7.973 1.00 92.12 113 ARG A N 1
ATOM 822 C CA . ARG A 1 113 ? -4.369 -5.292 -9.067 1.00 92.12 113 ARG A CA 1
ATOM 823 C C . ARG A 1 113 ? -3.609 -4.020 -8.721 1.00 92.12 113 ARG A C 1
ATOM 825 O O . ARG A 1 113 ? -4.143 -3.116 -8.089 1.00 92.12 113 ARG A O 1
ATOM 832 N N . LEU A 1 114 ? -2.342 -3.953 -9.099 1.00 90.50 114 LEU A N 1
ATOM 833 C CA . LEU A 1 114 ? -1.511 -2.797 -8.787 1.00 90.50 114 LEU A CA 1
ATOM 834 C C . LEU A 1 114 ? -1.515 -1.805 -9.937 1.00 90.50 114 LEU A C 1
ATOM 836 O O . LEU A 1 114 ? -1.264 -2.172 -11.084 1.00 90.50 114 LEU A O 1
ATOM 840 N N . VAL A 1 115 ? -1.712 -0.538 -9.598 1.00 92.19 115 VAL A N 1
ATOM 841 C CA . VAL A 1 115 ? -1.514 0.588 -10.504 1.00 92.19 115 VAL A CA 1
ATOM 842 C C . VAL A 1 115 ? -0.099 1.092 -10.267 1.00 92.19 115 VAL A C 1
ATOM 844 O O . VAL A 1 115 ? 0.180 1.772 -9.278 1.00 92.19 115 VAL A O 1
ATOM 847 N N . SER A 1 116 ? 0.824 0.682 -11.133 1.00 90.69 116 SER A N 1
ATOM 848 C CA . SER A 1 116 ? 2.243 1.000 -10.984 1.00 90.69 116 SER A CA 1
ATOM 849 C C . SER A 1 116 ? 2.917 1.282 -12.319 1.00 90.69 116 SER A C 1
ATOM 851 O O . SER A 1 116 ? 2.426 0.899 -13.380 1.00 90.69 116 SER A O 1
ATOM 853 N N . THR A 1 117 ? 4.065 1.948 -12.257 1.00 90.75 117 THR A N 1
ATOM 854 C CA . THR A 1 117 ? 4.969 2.128 -13.393 1.00 90.75 117 THR A CA 1
ATOM 855 C C . THR A 1 117 ? 6.397 1.815 -12.984 1.00 90.75 117 THR A C 1
ATOM 857 O O . THR A 1 117 ? 6.766 1.935 -11.819 1.00 90.75 117 THR A O 1
ATOM 860 N N . VAL A 1 118 ? 7.210 1.430 -13.959 1.00 87.19 118 VAL A N 1
ATOM 861 C CA . VAL A 1 118 ? 8.647 1.212 -13.818 1.00 87.19 118 VAL A CA 1
ATOM 862 C C . VAL A 1 118 ? 9.328 2.014 -14.900 1.00 87.19 118 VAL A C 1
ATOM 864 O O . VAL A 1 118 ? 9.068 1.787 -16.081 1.00 87.19 118 VAL A O 1
ATOM 867 N N . ASN A 1 119 ? 10.160 2.982 -14.521 1.00 87.81 119 ASN A N 1
ATOM 868 C CA . ASN A 1 119 ? 10.743 3.941 -15.459 1.00 87.81 119 ASN A CA 1
ATOM 869 C C . ASN A 1 119 ? 9.667 4.524 -16.406 1.00 87.81 119 ASN A C 1
ATOM 871 O O . ASN A 1 119 ? 9.888 4.671 -17.605 1.00 87.81 119 ASN A O 1
ATOM 875 N N . LYS A 1 120 ? 8.478 4.813 -15.847 1.00 87.62 120 LYS A N 1
ATOM 876 C CA . LYS A 1 120 ? 7.274 5.330 -16.531 1.00 87.62 120 LYS A CA 1
ATOM 877 C C . LYS A 1 120 ? 6.575 4.375 -17.512 1.00 87.62 120 LYS A C 1
ATOM 879 O O . LYS A 1 120 ? 5.657 4.792 -18.209 1.00 87.62 120 LYS A O 1
ATOM 884 N N . ILE A 1 121 ? 6.929 3.090 -17.518 1.00 86.75 121 ILE A N 1
ATOM 885 C CA . ILE A 1 121 ? 6.248 2.045 -18.295 1.00 86.75 121 ILE A CA 1
ATOM 886 C C . ILE A 1 121 ? 5.417 1.176 -17.350 1.00 86.75 121 ILE A C 1
ATOM 888 O O . ILE A 1 121 ? 5.926 0.702 -16.336 1.00 86.75 121 ILE A O 1
ATOM 892 N N . ALA A 1 122 ? 4.142 0.953 -17.670 1.00 88.31 122 ALA A N 1
ATOM 893 C CA . ALA A 1 122 ? 3.289 0.066 -16.885 1.00 88.31 122 ALA A CA 1
ATOM 894 C C . ALA A 1 122 ? 3.759 -1.397 -17.031 1.00 88.31 122 ALA A C 1
ATOM 896 O O . ALA A 1 122 ? 3.867 -1.892 -18.159 1.00 88.31 122 ALA A O 1
ATOM 897 N N . PRO A 1 123 ? 4.061 -2.100 -15.927 1.00 86.56 123 PRO A N 1
ATOM 898 C CA . PRO A 1 123 ? 4.403 -3.511 -15.979 1.00 86.56 123 PRO A CA 1
ATOM 899 C C . PRO A 1 123 ? 3.159 -4.373 -16.216 1.00 86.56 123 PRO A C 1
ATOM 901 O O . PRO A 1 123 ? 2.053 -4.013 -15.817 1.00 86.56 123 PRO A O 1
ATOM 904 N N . ASN A 1 124 ? 3.341 -5.551 -16.815 1.00 87.12 124 ASN A N 1
ATOM 905 C CA . ASN A 1 124 ? 2.268 -6.533 -16.911 1.00 87.12 124 ASN A CA 1
ATOM 906 C C . ASN A 1 124 ? 2.269 -7.408 -15.652 1.00 87.12 124 ASN A C 1
ATOM 908 O O . ASN A 1 124 ? 3.096 -8.314 -15.518 1.00 87.12 124 ASN A O 1
ATOM 912 N N . CYS A 1 125 ? 1.370 -7.108 -14.720 1.00 84.81 125 CYS A N 1
ATOM 913 C CA . CYS A 1 125 ? 1.234 -7.821 -13.455 1.00 84.81 125 CYS A CA 1
ATOM 914 C C . CYS A 1 125 ? -0.074 -8.615 -13.422 1.00 84.81 125 CYS A C 1
ATOM 916 O O . CYS A 1 125 ? -1.114 -8.136 -13.875 1.00 84.81 125 CYS A O 1
ATOM 918 N N . GLY A 1 126 ? -0.021 -9.821 -12.856 1.00 82.81 126 GLY A N 1
ATOM 919 C CA . GLY A 1 126 ? -1.230 -10.581 -12.544 1.00 82.81 126 GLY A CA 1
ATOM 920 C C . GLY A 1 126 ? -2.018 -9.964 -11.385 1.00 82.81 126 GLY A C 1
ATOM 921 O O . GLY A 1 126 ? -1.530 -9.077 -10.682 1.00 82.81 126 GLY A O 1
ATOM 922 N N . ASP A 1 127 ? -3.233 -10.468 -11.166 1.00 87.12 127 ASP A N 1
ATOM 923 C CA . ASP A 1 127 ? -3.982 -10.169 -9.945 1.00 87.12 127 ASP A CA 1
ATOM 924 C C . ASP A 1 127 ? -3.225 -10.714 -8.716 1.00 87.12 127 ASP A C 1
ATOM 926 O O . ASP A 1 127 ? -2.558 -11.751 -8.778 1.00 87.12 127 ASP A O 1
ATOM 930 N N . VAL A 1 128 ? -3.350 -10.022 -7.587 1.00 87.06 128 VAL A N 1
ATOM 931 C CA . VAL A 1 128 ? -2.613 -10.286 -6.349 1.00 87.06 128 VAL A CA 1
ATOM 932 C C . VAL A 1 128 ? -3.585 -10.585 -5.219 1.00 87.06 128 VAL A C 1
ATOM 934 O O . VAL A 1 128 ? -4.577 -9.886 -5.027 1.00 87.06 128 VAL A O 1
ATOM 937 N N . ALA A 1 129 ? -3.289 -11.625 -4.443 1.00 91.25 129 ALA A N 1
ATOM 938 C CA . ALA A 1 129 ? -3.968 -11.857 -3.178 1.00 91.25 129 ALA A CA 1
ATOM 939 C C . ALA A 1 129 ? -3.299 -11.011 -2.085 1.00 91.25 129 ALA A C 1
ATOM 941 O O . ALA A 1 129 ? -2.115 -11.182 -1.789 1.00 91.25 129 ALA A O 1
ATOM 942 N N . GLY A 1 130 ? -4.061 -10.099 -1.492 1.00 92.00 130 GLY A N 1
ATOM 943 C CA . GLY A 1 130 ? -3.669 -9.310 -0.333 1.00 92.00 130 GLY A CA 1
ATOM 944 C C . GLY A 1 130 ? -4.332 -9.801 0.945 1.00 92.00 130 GLY A C 1
ATOM 945 O O . GLY A 1 130 ? -5.339 -10.511 0.914 1.00 92.00 130 GLY A O 1
ATOM 946 N N . LYS A 1 131 ? -3.766 -9.410 2.082 1.00 94.25 131 LYS A N 1
ATOM 947 C CA . LYS A 1 131 ? -4.319 -9.695 3.407 1.00 94.25 131 LYS A CA 1
ATOM 948 C C . LYS A 1 131 ? -4.222 -8.449 4.267 1.00 94.25 131 LYS A C 1
ATOM 950 O O . LYS A 1 131 ? -3.165 -7.826 4.300 1.00 94.25 131 LYS A O 1
ATOM 955 N N . ILE A 1 132 ? -5.286 -8.121 4.986 1.00 93.12 132 ILE A N 1
ATOM 956 C CA . ILE A 1 132 ? -5.260 -7.147 6.072 1.00 93.12 132 ILE A CA 1
ATOM 957 C C . ILE A 1 132 ? -5.339 -7.927 7.375 1.00 93.12 132 ILE A C 1
ATOM 959 O O . ILE A 1 132 ? -6.339 -8.596 7.638 1.00 93.12 132 ILE A O 1
ATOM 963 N N . ASN A 1 133 ? -4.278 -7.842 8.168 1.00 90.56 133 ASN A N 1
ATOM 964 C CA . ASN A 1 133 ? -4.207 -8.448 9.488 1.00 90.56 133 ASN A CA 1
ATOM 965 C C . ASN A 1 133 ? -4.466 -7.368 10.536 1.00 90.56 133 ASN A C 1
ATOM 967 O O . ASN A 1 133 ? -3.733 -6.377 10.596 1.00 90.56 133 ASN A O 1
ATOM 971 N N . ILE A 1 134 ? -5.469 -7.588 11.380 1.00 86.38 134 ILE A N 1
ATOM 972 C CA . ILE A 1 134 ? -5.747 -6.759 12.553 1.00 86.38 134 ILE A CA 1
ATOM 973 C C . ILE A 1 134 ? -5.243 -7.556 13.757 1.00 86.38 134 ILE A C 1
ATOM 975 O O . ILE A 1 134 ? -5.856 -8.540 14.154 1.00 86.38 134 ILE A O 1
ATOM 979 N N . ARG A 1 135 ? -4.068 -7.205 14.286 1.00 79.06 135 ARG A N 1
ATOM 980 C CA . ARG A 1 135 ? -3.430 -7.949 15.385 1.00 79.06 135 ARG A CA 1
ATOM 981 C C . ARG A 1 135 ? -3.806 -7.373 16.748 1.00 79.06 135 ARG A C 1
ATOM 983 O O . ARG A 1 135 ? -4.096 -6.183 16.891 1.00 79.06 135 ARG A O 1
ATOM 990 N N . THR A 1 136 ? -3.696 -8.215 17.775 1.00 63.81 136 THR A N 1
ATOM 991 C CA . THR A 1 136 ? -3.791 -7.825 19.187 1.00 63.81 136 THR A CA 1
ATOM 992 C C . THR A 1 136 ? -2.823 -6.676 19.484 1.00 63.81 136 THR A C 1
ATOM 994 O O . THR A 1 136 ? -1.631 -6.784 19.203 1.00 63.81 136 THR A O 1
ATOM 997 N N . GLY A 1 137 ? -3.334 -5.569 20.032 1.00 62.41 137 GLY A N 1
ATOM 998 C CA . GLY A 1 137 ? -2.562 -4.334 20.237 1.00 62.41 137 GLY A CA 1
ATOM 999 C C . GLY A 1 137 ? -2.837 -3.223 19.216 1.00 62.41 137 GLY A C 1
ATOM 1000 O O . GLY A 1 137 ? -2.061 -2.276 19.150 1.00 62.41 137 GLY A O 1
ATOM 1001 N N . ASN A 1 138 ? -3.935 -3.316 18.453 1.00 76.12 138 ASN A N 1
ATOM 1002 C CA . ASN A 1 138 ? -4.383 -2.307 17.480 1.00 76.12 138 ASN A CA 1
ATOM 1003 C C . ASN A 1 138 ? -3.408 -2.086 16.313 1.00 76.12 138 ASN A C 1
ATOM 1005 O O . ASN A 1 138 ? -3.378 -1.011 15.724 1.00 76.12 138 ASN A O 1
ATOM 1009 N N . ILE A 1 139 ? -2.619 -3.103 15.966 1.00 81.94 139 ILE A N 1
ATOM 1010 C CA . ILE A 1 139 ? -1.714 -3.052 14.816 1.00 81.94 139 ILE A CA 1
ATOM 1011 C C . ILE A 1 139 ? -2.491 -3.518 13.590 1.00 81.94 139 ILE A C 1
ATOM 1013 O O . ILE A 1 139 ? -3.023 -4.632 13.579 1.00 81.94 139 ILE A O 1
ATOM 1017 N N . VAL A 1 140 ? -2.534 -2.684 12.556 1.00 87.94 140 VAL A N 1
ATOM 1018 C CA . VAL A 1 140 ? -3.191 -3.011 11.291 1.00 87.94 140 VAL A CA 1
ATOM 1019 C C . VAL A 1 140 ? -2.155 -2.989 10.181 1.00 87.94 140 VAL A C 1
ATOM 1021 O O . VAL A 1 140 ? -1.585 -1.942 9.883 1.00 87.94 140 VAL A O 1
ATOM 1024 N N . ASN A 1 141 ? -1.938 -4.148 9.561 1.00 92.06 141 ASN A N 1
ATOM 1025 C CA . ASN A 1 141 ? -0.978 -4.309 8.475 1.00 92.06 141 ASN A CA 1
ATOM 1026 C C . ASN A 1 141 ? -1.664 -4.879 7.234 1.00 92.06 141 ASN A C 1
ATOM 1028 O O . ASN A 1 141 ? -2.417 -5.849 7.323 1.00 92.06 141 ASN A O 1
ATOM 1032 N N . ILE A 1 142 ? -1.351 -4.310 6.076 1.00 91.81 142 ILE A N 1
ATOM 1033 C CA . ILE A 1 142 ? -1.718 -4.815 4.758 1.00 91.81 142 ILE A CA 1
ATOM 1034 C C . ILE A 1 142 ? -0.481 -5.460 4.142 1.00 91.81 142 ILE A C 1
ATOM 1036 O O . ILE A 1 142 ? 0.568 -4.828 4.002 1.00 91.81 142 ILE A O 1
ATOM 1040 N N . GLU A 1 143 ? -0.610 -6.716 3.740 1.00 93.94 143 GLU A N 1
ATOM 1041 C CA . GLU A 1 143 ? 0.444 -7.475 3.078 1.00 93.94 143 GLU A CA 1
ATOM 1042 C C . GLU A 1 143 ? -0.020 -7.899 1.683 1.00 93.94 143 GLU A C 1
ATOM 1044 O O . GLU A 1 143 ? -1.028 -8.590 1.526 1.00 93.94 143 GLU A O 1
ATOM 1049 N N . LEU A 1 144 ? 0.742 -7.498 0.667 1.00 91.00 144 LEU A N 1
ATOM 1050 C CA . LEU A 1 144 ? 0.596 -7.926 -0.724 1.00 91.00 144 LEU A CA 1
ATOM 1051 C C . LEU A 1 144 ? 1.902 -8.621 -1.109 1.00 91.00 144 LEU A C 1
ATOM 1053 O O . LEU A 1 144 ? 2.912 -7.965 -1.371 1.00 91.00 144 LEU A O 1
ATOM 1057 N N . ALA A 1 145 ? 1.907 -9.949 -1.075 1.00 87.25 145 ALA A N 1
ATOM 1058 C CA . ALA A 1 145 ? 3.127 -10.743 -1.186 1.00 87.25 145 ALA A CA 1
ATOM 1059 C C . ALA A 1 145 ? 3.157 -11.594 -2.456 1.00 87.25 145 ALA A C 1
ATOM 1061 O O . ALA A 1 145 ? 2.120 -12.016 -2.965 1.00 87.25 145 ALA A O 1
ATOM 1062 N N . ASN A 1 146 ? 4.375 -11.904 -2.904 1.00 81.56 146 ASN A N 1
ATOM 1063 C CA . ASN A 1 146 ? 4.674 -12.824 -3.998 1.00 81.56 146 ASN A CA 1
ATOM 1064 C C . ASN A 1 146 ? 3.966 -12.490 -5.316 1.00 81.56 146 ASN A C 1
ATOM 1066 O O . ASN A 1 146 ? 3.577 -13.396 -6.056 1.00 81.56 146 ASN A O 1
ATOM 1070 N N . PHE A 1 147 ? 3.795 -11.205 -5.628 1.00 83.00 147 PHE A N 1
ATOM 1071 C CA . PHE A 1 147 ? 3.174 -10.852 -6.893 1.00 83.00 147 PHE A CA 1
ATOM 1072 C C . PHE A 1 147 ? 4.184 -10.849 -8.024 1.00 83.00 147 PHE A C 1
ATOM 1074 O O . PHE A 1 147 ? 5.277 -10.291 -7.918 1.00 83.00 147 PHE A O 1
ATOM 1081 N N . TYR A 1 148 ? 3.788 -11.491 -9.113 1.00 84.25 148 TYR A N 1
ATOM 1082 C CA . TYR A 1 148 ? 4.614 -11.652 -10.288 1.00 84.25 148 TYR A CA 1
ATOM 1083 C C . TYR A 1 148 ? 4.291 -10.570 -11.310 1.00 84.25 148 TYR A C 1
ATOM 1085 O O . TYR A 1 148 ? 3.143 -10.434 -11.745 1.00 84.25 148 TYR A O 1
ATOM 1093 N N . CYS A 1 149 ? 5.319 -9.839 -11.723 1.00 84.00 149 CYS A N 1
ATOM 1094 C CA . CYS A 1 149 ? 5.222 -8.887 -12.814 1.00 84.00 149 CYS A CA 1
ATOM 1095 C C . CYS A 1 149 ? 6.249 -9.210 -13.891 1.00 84.00 149 CYS A C 1
ATOM 1097 O O . CYS A 1 149 ? 7.433 -9.408 -13.610 1.00 84.00 149 CYS A O 1
ATOM 1099 N N . ASN A 1 150 ? 5.788 -9.204 -15.139 1.00 85.12 150 ASN A N 1
ATOM 1100 C CA . ASN A 1 150 ? 6.657 -9.201 -16.299 1.00 85.12 150 ASN A CA 1
ATOM 1101 C C . ASN A 1 150 ? 6.877 -7.762 -16.762 1.00 85.12 150 ASN A C 1
ATOM 1103 O O . ASN A 1 150 ? 5.939 -7.018 -17.064 1.00 85.12 150 ASN A O 1
ATOM 1107 N N . TRP A 1 151 ? 8.139 -7.368 -16.790 1.00 77.25 151 TRP A N 1
ATOM 1108 C CA . TRP A 1 151 ? 8.581 -6.055 -17.211 1.00 77.25 151 TRP A CA 1
ATOM 1109 C C . TRP A 1 151 ? 9.329 -6.229 -18.521 1.00 77.25 151 TRP A C 1
ATOM 1111 O O . TRP A 1 151 ? 10.428 -6.777 -18.522 1.00 77.25 151 TRP A O 1
ATOM 1121 N N . MET A 1 152 ? 8.767 -5.757 -19.633 1.00 70.88 152 MET A N 1
ATOM 1122 C CA . MET A 1 152 ? 9.300 -6.055 -20.971 1.00 70.88 152 MET A CA 1
ATOM 1123 C C . MET A 1 152 ? 10.814 -5.810 -21.124 1.00 70.88 152 MET A C 1
ATOM 1125 O O . MET A 1 152 ? 11.480 -6.570 -21.815 1.00 70.88 152 MET A O 1
ATOM 1129 N N . ALA A 1 153 ? 11.365 -4.780 -20.468 1.00 69.75 153 ALA A N 1
ATOM 1130 C CA . ALA A 1 153 ? 12.782 -4.415 -20.571 1.00 69.75 153 ALA A CA 1
ATOM 1131 C C . ALA A 1 153 ? 13.706 -5.058 -19.516 1.00 69.75 153 ALA A C 1
ATOM 1133 O O . ALA A 1 153 ? 14.914 -5.112 -19.723 1.00 69.75 153 ALA A O 1
ATOM 1134 N N . ILE A 1 154 ? 13.170 -5.510 -18.377 1.00 71.62 154 ILE A N 1
ATOM 1135 C CA . ILE A 1 154 ? 13.972 -6.001 -17.238 1.00 71.62 154 ILE A CA 1
ATOM 1136 C C . ILE A 1 154 ? 13.795 -7.509 -17.054 1.00 71.62 154 ILE A C 1
ATOM 1138 O O . ILE A 1 154 ? 14.719 -8.181 -16.609 1.00 71.62 154 ILE A O 1
ATOM 1142 N N . GLY A 1 155 ? 12.638 -8.062 -17.414 1.00 81.44 155 GLY A N 1
ATOM 1143 C CA . GLY A 1 155 ? 12.274 -9.461 -17.230 1.00 81.44 155 GLY A CA 1
ATOM 1144 C C . GLY A 1 155 ? 11.258 -9.647 -16.107 1.00 81.44 155 GLY A C 1
ATOM 1145 O O . GLY A 1 155 ? 10.377 -8.817 -15.899 1.00 81.44 155 GLY A O 1
ATOM 1146 N N . ASN A 1 156 ? 11.347 -10.774 -15.413 1.00 86.25 156 ASN A N 1
ATOM 1147 C CA . ASN A 1 156 ? 10.369 -11.164 -14.411 1.00 86.25 156 ASN A CA 1
ATOM 1148 C C . ASN A 1 156 ? 10.847 -10.795 -13.010 1.00 86.25 156 ASN A C 1
ATOM 1150 O O . ASN A 1 156 ? 11.965 -11.139 -12.613 1.00 86.25 156 ASN A O 1
ATOM 1154 N N . VAL A 1 157 ? 9.971 -10.142 -12.255 1.00 87.44 157 VAL A N 1
ATOM 1155 C CA . VAL A 1 157 ? 10.226 -9.771 -10.866 1.00 87.44 157 VAL A CA 1
ATOM 1156 C C . VAL A 1 157 ? 9.095 -10.248 -9.972 1.00 87.44 157 VAL A C 1
ATOM 1158 O O . VAL A 1 157 ? 7.918 -10.222 -10.341 1.00 87.44 157 VAL A O 1
ATOM 1161 N N . VAL A 1 158 ? 9.476 -10.669 -8.775 1.00 89.75 158 VAL A N 1
ATOM 1162 C CA . VAL A 1 158 ? 8.569 -10.883 -7.659 1.00 89.75 158 VAL A CA 1
ATOM 1163 C C . VAL A 1 158 ? 8.646 -9.655 -6.781 1.00 89.75 158 VAL A C 1
ATOM 1165 O O . VAL A 1 158 ? 9.730 -9.230 -6.380 1.00 89.75 158 VAL A O 1
ATOM 1168 N N . THR A 1 159 ? 7.494 -9.092 -6.466 1.00 89.44 159 THR A N 1
ATOM 1169 C CA . THR A 1 159 ? 7.426 -7.902 -5.633 1.00 89.44 159 THR A CA 1
ATOM 1170 C C . THR A 1 159 ? 6.607 -8.190 -4.381 1.00 89.44 159 THR A C 1
ATOM 1172 O O . THR A 1 159 ? 5.702 -9.028 -4.371 1.00 89.44 159 THR A O 1
ATOM 1175 N N . ASN A 1 160 ? 6.965 -7.516 -3.296 1.00 93.06 160 ASN A N 1
ATOM 1176 C CA . ASN A 1 160 ? 6.294 -7.592 -2.010 1.00 93.06 160 ASN A CA 1
ATOM 1177 C C . ASN A 1 160 ? 6.069 -6.176 -1.490 1.00 93.06 160 ASN A C 1
ATOM 1179 O O . ASN A 1 160 ? 7.005 -5.373 -1.461 1.00 93.06 160 ASN A O 1
ATOM 1183 N N . ILE A 1 161 ? 4.843 -5.896 -1.059 1.00 94.38 161 ILE A N 1
ATOM 1184 C CA . ILE A 1 161 ? 4.453 -4.640 -0.425 1.00 94.38 161 ILE A CA 1
ATOM 1185 C C . ILE A 1 161 ? 3.929 -4.958 0.971 1.00 94.38 161 ILE A C 1
ATOM 1187 O O . ILE A 1 161 ? 3.071 -5.827 1.147 1.00 94.38 161 ILE A O 1
ATOM 1191 N N . LYS A 1 162 ? 4.429 -4.220 1.955 1.00 95.75 162 LYS A N 1
ATOM 1192 C CA . LYS A 1 162 ? 3.891 -4.169 3.310 1.00 95.75 162 LYS A CA 1
ATOM 1193 C C . LYS A 1 162 ? 3.497 -2.739 3.615 1.00 95.75 162 LYS A C 1
ATOM 1195 O O . LYS A 1 162 ? 4.307 -1.837 3.414 1.00 95.75 162 LYS A O 1
ATOM 1200 N N . LEU A 1 163 ? 2.281 -2.549 4.100 1.00 96.44 163 LEU A N 1
ATOM 1201 C CA . LEU A 1 163 ? 1.787 -1.273 4.595 1.00 96.44 163 LEU A CA 1
ATOM 1202 C C . LEU A 1 163 ? 1.384 -1.480 6.050 1.00 96.44 163 LEU A C 1
ATOM 1204 O O . LEU A 1 163 ? 0.509 -2.294 6.323 1.00 96.44 163 LEU A O 1
ATOM 1208 N N . SER A 1 164 ? 1.997 -0.761 6.975 1.00 95.38 164 SER A N 1
ATOM 1209 C CA . SER A 1 164 ? 1.473 -0.628 8.329 1.00 95.38 164 SER A CA 1
ATOM 1210 C C . SER A 1 164 ? 0.625 0.631 8.401 1.00 95.38 164 SER A C 1
ATOM 1212 O O . SER A 1 164 ? 0.912 1.614 7.714 1.00 95.38 164 SER A O 1
ATOM 1214 N N . ILE A 1 165 ? -0.452 0.591 9.176 1.00 95.75 165 ILE A N 1
ATOM 1215 C CA . ILE A 1 165 ? -1.377 1.713 9.330 1.00 95.75 165 ILE A CA 1
ATOM 1216 C C . ILE A 1 165 ? -1.181 2.324 10.713 1.00 95.75 165 ILE A C 1
ATOM 1218 O O . ILE A 1 165 ? -1.227 1.618 11.720 1.00 95.75 165 ILE A O 1
ATOM 1222 N N . ASP A 1 166 ? -0.987 3.639 10.756 1.00 94.75 166 ASP A N 1
ATOM 1223 C CA . ASP A 1 166 ? -0.874 4.423 11.989 1.00 94.75 166 ASP A CA 1
ATOM 1224 C C . ASP A 1 166 ? -1.972 5.491 12.131 1.00 94.75 166 ASP A C 1
ATOM 1226 O O . ASP A 1 166 ? -2.069 6.139 13.172 1.00 94.75 166 ASP A O 1
ATOM 1230 N N . GLY A 1 167 ? -2.810 5.670 11.108 1.00 94.44 167 GLY A N 1
ATOM 1231 C CA . GLY A 1 167 ? -3.898 6.639 11.088 1.00 94.44 167 GLY A CA 1
ATOM 1232 C C . GLY A 1 167 ? -5.040 6.181 10.186 1.00 94.44 167 GLY A C 1
ATOM 1233 O O . GLY A 1 167 ? -4.797 5.712 9.077 1.00 94.44 167 GLY A O 1
ATOM 1234 N N . ILE A 1 168 ? -6.288 6.313 10.646 1.00 95.44 168 ILE A N 1
ATOM 1235 C CA . ILE A 1 168 ? -7.496 6.066 9.838 1.00 95.44 168 ILE A CA 1
ATOM 1236 C C . ILE A 1 168 ? -8.491 7.215 10.037 1.00 95.44 168 ILE A C 1
ATOM 1238 O O . ILE A 1 168 ? -8.830 7.542 11.176 1.00 95.44 168 ILE A O 1
ATOM 1242 N N . SER A 1 169 ? -9.001 7.772 8.933 1.00 94.00 169 SER A N 1
ATOM 1243 C CA . SER A 1 169 ? -10.152 8.683 8.902 1.00 94.00 169 SER A CA 1
ATOM 1244 C C . SER A 1 169 ? -11.245 8.121 7.995 1.00 94.00 169 SER A C 1
ATOM 1246 O O . SER A 1 169 ? -11.075 7.984 6.781 1.00 94.00 169 SER A O 1
ATOM 1248 N N . LEU A 1 170 ? -12.407 7.828 8.582 1.00 92.75 170 LEU A N 1
ATOM 1249 C CA . LEU A 1 170 ? -13.571 7.368 7.821 1.00 92.75 170 LEU A CA 1
ATOM 1250 C C . LEU A 1 170 ? -14.250 8.514 7.071 1.00 92.75 170 LEU A C 1
ATOM 1252 O O . LEU A 1 170 ? -14.840 8.290 6.012 1.00 92.75 170 LEU A O 1
ATOM 1256 N N . LYS A 1 171 ? -14.144 9.745 7.585 1.00 92.12 171 LYS A N 1
ATOM 1257 C CA . LYS A 1 171 ? -14.687 10.934 6.923 1.00 92.12 171 LYS A CA 1
ATOM 1258 C C . LYS A 1 171 ? -13.953 11.237 5.620 1.00 92.12 171 LYS A C 1
ATOM 1260 O O . LYS A 1 171 ? -14.594 11.530 4.615 1.00 92.12 171 LYS A O 1
ATOM 1265 N N . GLU A 1 172 ? -12.624 11.160 5.629 1.00 91.25 172 GLU A N 1
ATOM 1266 C CA . GLU A 1 172 ? -11.803 11.350 4.428 1.00 91.25 172 GLU A CA 1
ATOM 1267 C C . GLU A 1 172 ? -11.713 10.096 3.549 1.00 91.25 172 GLU A C 1
ATOM 1269 O O . GLU A 1 172 ? -11.153 10.168 2.452 1.00 91.25 172 GLU A O 1
ATOM 1274 N N . GLN A 1 173 ? -12.238 8.955 4.020 1.00 94.31 173 GLN A N 1
ATOM 1275 C CA . GLN A 1 173 ? -12.020 7.640 3.407 1.00 94.31 173 GLN A CA 1
ATOM 1276 C C . GLN A 1 173 ? -10.518 7.384 3.201 1.00 94.31 173 GLN A C 1
ATOM 1278 O O . GLN A 1 173 ? -10.080 6.935 2.141 1.00 94.31 173 GLN A O 1
ATOM 1283 N N . SER A 1 174 ? -9.704 7.747 4.195 1.00 95.69 174 SER A N 1
ATOM 1284 C CA . SER A 1 174 ? -8.248 7.794 4.085 1.00 95.69 174 SER A CA 1
ATOM 1285 C C . SER A 1 174 ? -7.561 7.080 5.244 1.00 95.69 174 SER A C 1
ATOM 1287 O O . SER A 1 174 ? -8.121 6.889 6.326 1.00 95.69 174 SER A O 1
ATOM 1289 N N . PHE A 1 175 ? -6.330 6.651 4.995 1.00 96.75 175 PHE A N 1
ATOM 1290 C CA . PHE A 1 175 ? -5.468 6.055 6.003 1.00 96.75 175 PHE A CA 1
ATOM 1291 C C . PHE A 1 175 ? -4.005 6.387 5.725 1.00 96.75 175 PHE A C 1
ATOM 1293 O O . PHE A 1 175 ? -3.620 6.659 4.587 1.00 96.75 175 PHE A O 1
ATOM 1300 N N . THR A 1 176 ? -3.192 6.386 6.770 1.00 97.00 176 THR A N 1
ATOM 1301 C CA . THR A 1 176 ? -1.769 6.727 6.720 1.00 97.00 176 THR A CA 1
ATOM 1302 C C . THR A 1 176 ? -0.935 5.658 7.401 1.00 97.00 176 THR A C 1
ATOM 1304 O O . THR A 1 176 ? -1.450 4.846 8.176 1.00 97.00 176 THR A O 1
ATOM 1307 N N . GLY A 1 177 ? 0.363 5.652 7.120 1.00 96.44 177 GLY A N 1
ATOM 1308 C CA . GLY A 1 177 ? 1.307 4.841 7.872 1.00 96.44 177 GLY A CA 1
ATOM 1309 C C . GLY A 1 177 ? 2.612 4.617 7.133 1.00 96.44 177 GLY A C 1
ATOM 1310 O O . GLY A 1 177 ? 3.035 5.447 6.332 1.00 96.44 177 GLY A O 1
ATOM 1311 N N . PHE A 1 178 ? 3.275 3.494 7.398 1.00 96.44 178 PHE A N 1
ATOM 1312 C CA . PHE A 1 178 ? 4.607 3.219 6.862 1.00 96.44 178 PHE A CA 1
ATOM 1313 C C . PHE A 1 178 ? 4.561 2.106 5.826 1.00 96.44 178 PHE A C 1
ATOM 1315 O O . PHE A 1 178 ? 3.870 1.106 5.999 1.00 96.44 178 PHE A O 1
ATOM 1322 N N . TYR A 1 179 ? 5.335 2.244 4.754 1.00 96.69 179 TYR A N 1
ATOM 1323 C CA . TYR A 1 179 ? 5.428 1.219 3.722 1.00 96.69 179 TYR A CA 1
ATOM 1324 C C . TYR A 1 179 ? 6.826 0.626 3.608 1.00 96.69 179 TYR A C 1
ATOM 1326 O O . TYR A 1 179 ? 7.838 1.274 3.883 1.00 96.69 179 TYR A O 1
ATOM 1334 N N . SER A 1 180 ? 6.864 -0.621 3.154 1.00 95.94 180 SER A N 1
ATOM 1335 C CA . SER A 1 180 ? 8.036 -1.283 2.603 1.00 95.94 180 SER A CA 1
ATOM 1336 C C . SER A 1 180 ? 7.642 -1.917 1.276 1.00 95.94 180 SER A C 1
ATOM 1338 O O . SER A 1 180 ? 6.679 -2.678 1.200 1.00 95.94 180 SER A O 1
ATOM 1340 N N . LEU A 1 181 ? 8.383 -1.587 0.228 1.00 93.69 181 LEU A N 1
ATOM 1341 C CA . LEU A 1 181 ? 8.228 -2.113 -1.119 1.00 93.69 181 LEU A CA 1
ATOM 1342 C C . LEU A 1 181 ? 9.551 -2.764 -1.512 1.00 93.69 181 LEU A C 1
ATOM 1344 O O . LEU A 1 181 ? 10.610 -2.155 -1.375 1.00 93.69 181 LEU A O 1
ATOM 1348 N N . SER A 1 182 ? 9.499 -4.002 -1.987 1.00 92.12 182 SER A N 1
ATOM 1349 C CA . SER A 1 182 ? 10.701 -4.742 -2.366 1.00 92.12 182 SER A CA 1
ATOM 1350 C C . SER A 1 182 ? 10.467 -5.586 -3.602 1.00 92.12 182 SER A C 1
ATOM 1352 O O . SER A 1 182 ? 9.424 -6.218 -3.741 1.00 92.12 182 SER A O 1
ATOM 1354 N N . LEU A 1 183 ? 11.454 -5.604 -4.484 1.00 89.00 183 LEU A N 1
ATOM 1355 C CA . LEU A 1 183 ? 11.438 -6.273 -5.771 1.00 89.00 183 LEU A CA 1
ATOM 1356 C C . LEU A 1 183 ? 12.663 -7.158 -5.877 1.00 89.00 183 LEU A C 1
ATOM 1358 O O . LEU A 1 183 ? 13.764 -6.711 -5.559 1.00 89.00 183 LEU A O 1
ATOM 1362 N N . HIS A 1 184 ? 12.462 -8.387 -6.334 1.00 89.19 184 HIS A N 1
ATOM 1363 C CA . HIS A 1 184 ? 13.516 -9.382 -6.464 1.00 89.19 184 HIS A CA 1
ATOM 1364 C C . HIS A 1 184 ? 13.332 -10.187 -7.751 1.00 89.19 184 HIS A C 1
ATOM 1366 O O . HIS A 1 184 ? 12.212 -10.555 -8.110 1.00 89.19 184 HIS A O 1
ATOM 1372 N N . GLY A 1 185 ? 14.430 -10.499 -8.438 1.00 87.56 185 GLY A N 1
ATOM 1373 C CA . GLY A 1 185 ? 14.417 -11.258 -9.689 1.00 87.56 185 GLY A CA 1
ATOM 1374 C C . GLY A 1 185 ? 15.432 -10.709 -10.680 1.00 87.56 185 GLY A C 1
ATOM 1375 O O . GLY A 1 185 ? 16.571 -10.416 -10.316 1.00 87.56 185 GLY A O 1
ATOM 1376 N N . THR A 1 186 ? 15.018 -10.542 -11.938 1.00 85.88 186 THR A N 1
ATOM 1377 C CA . THR A 1 186 ? 15.874 -9.927 -12.967 1.00 85.88 186 THR A CA 1
ATOM 1378 C C . THR A 1 186 ? 16.081 -8.424 -12.752 1.00 85.88 186 THR A C 1
ATOM 1380 O O . THR A 1 186 ? 16.961 -7.828 -13.367 1.00 85.88 186 THR A O 1
ATOM 1383 N N . GLY A 1 187 ? 15.310 -7.815 -11.851 1.00 85.25 187 GLY A N 1
ATOM 1384 C CA . GLY A 1 187 ? 15.608 -6.531 -11.237 1.00 85.25 187 GLY A CA 1
ATOM 1385 C C . GLY A 1 187 ? 15.413 -6.598 -9.729 1.00 85.25 187 GLY A C 1
ATOM 1386 O O . GLY A 1 187 ? 14.563 -7.340 -9.237 1.00 85.25 187 GLY A O 1
ATOM 1387 N N . ASN A 1 188 ? 16.224 -5.828 -9.009 1.00 89.25 188 ASN A N 1
ATOM 1388 C CA . ASN A 1 188 ? 16.193 -5.738 -7.558 1.00 89.25 188 ASN A CA 1
ATOM 1389 C C . ASN A 1 188 ? 16.047 -4.276 -7.161 1.00 89.25 188 ASN A C 1
ATOM 1391 O O . ASN A 1 188 ? 16.859 -3.447 -7.567 1.00 89.25 188 ASN A O 1
ATOM 1395 N N . ALA A 1 189 ? 15.024 -3.958 -6.378 1.00 90.44 189 ALA A N 1
ATOM 1396 C CA . ALA A 1 189 ? 14.756 -2.600 -5.923 1.00 90.44 189 ALA A CA 1
ATOM 1397 C C . ALA A 1 189 ? 14.068 -2.616 -4.566 1.00 90.44 189 ALA A C 1
ATOM 1399 O O . ALA A 1 189 ? 13.333 -3.547 -4.247 1.00 90.44 189 ALA A O 1
ATOM 1400 N N . ASN A 1 190 ? 14.316 -1.583 -3.769 1.00 93.69 190 ASN A N 1
ATOM 1401 C CA . ASN A 1 190 ? 13.727 -1.443 -2.446 1.00 93.69 190 ASN A CA 1
ATOM 1402 C C . ASN A 1 190 ? 13.266 -0.005 -2.220 1.00 93.69 190 ASN A C 1
ATOM 1404 O O . ASN A 1 190 ? 13.831 0.946 -2.761 1.00 93.69 190 ASN A O 1
ATOM 1408 N N . GLY A 1 191 ? 12.228 0.135 -1.412 1.00 94.06 191 GLY A N 1
ATOM 1409 C CA . GLY A 1 191 ? 11.619 1.399 -1.045 1.00 94.06 191 GLY A CA 1
ATOM 1410 C C . GLY A 1 191 ? 11.006 1.304 0.340 1.00 94.06 191 GLY A C 1
ATOM 1411 O O . GLY A 1 191 ? 10.457 0.268 0.720 1.00 94.06 191 GLY A O 1
ATOM 1412 N N . SER A 1 192 ? 11.103 2.380 1.106 1.00 95.81 192 SER A N 1
ATOM 1413 C CA . SER A 1 192 ? 10.359 2.533 2.348 1.00 95.81 192 SER A CA 1
ATOM 1414 C C . SER A 1 192 ? 10.069 3.997 2.601 1.00 95.81 192 SER A C 1
ATOM 1416 O O . SER A 1 192 ? 10.855 4.864 2.213 1.00 95.81 192 SER A O 1
ATOM 1418 N N . GLY A 1 193 ? 8.972 4.267 3.291 1.00 95.31 193 GLY A N 1
ATOM 1419 C CA . GLY A 1 193 ? 8.616 5.629 3.634 1.00 95.31 193 GLY A CA 1
ATOM 1420 C C . GLY A 1 193 ? 7.330 5.722 4.429 1.00 95.31 193 GLY A C 1
ATOM 1421 O O . GLY A 1 193 ? 6.781 4.710 4.868 1.00 95.31 193 GLY A O 1
ATOM 1422 N N . TYR A 1 194 ? 6.861 6.954 4.588 1.00 96.25 194 TYR A N 1
ATOM 1423 C CA . TYR A 1 194 ? 5.537 7.255 5.108 1.00 96.25 194 TYR A CA 1
ATOM 1424 C C . TYR A 1 194 ? 4.576 7.516 3.946 1.00 96.25 194 TYR A C 1
ATOM 1426 O O . TYR A 1 194 ? 4.971 8.108 2.937 1.00 96.25 194 TYR A O 1
ATOM 1434 N N . TYR A 1 195 ? 3.337 7.054 4.061 1.00 97.25 195 TYR A N 1
ATOM 1435 C CA . TYR A 1 195 ? 2.335 7.182 3.012 1.00 97.25 195 TYR A CA 1
ATOM 1436 C C . TYR A 1 195 ? 1.008 7.712 3.534 1.00 97.25 195 TYR A C 1
ATOM 1438 O O . TYR A 1 195 ? 0.641 7.502 4.691 1.00 97.25 195 TYR A O 1
ATOM 1446 N N . LYS A 1 196 ? 0.262 8.334 2.618 1.00 97.19 196 LYS A N 1
ATOM 1447 C CA . LYS A 1 196 ? -1.182 8.519 2.732 1.00 97.19 196 LYS A CA 1
ATOM 1448 C C . LYS A 1 196 ? -1.863 7.757 1.605 1.00 97.19 196 LYS A C 1
ATOM 1450 O O . LYS A 1 196 ? -1.380 7.706 0.472 1.00 97.19 196 LYS A O 1
ATOM 1455 N N . ALA A 1 197 ? -2.979 7.142 1.949 1.00 97.50 197 ALA A N 1
ATOM 1456 C CA . ALA A 1 197 ? -3.832 6.385 1.067 1.00 97.50 197 ALA A CA 1
ATOM 1457 C C . ALA A 1 197 ? -5.260 6.923 1.150 1.00 97.50 197 ALA A C 1
ATOM 1459 O O . ALA A 1 197 ? -5.719 7.323 2.221 1.00 97.50 197 ALA A O 1
ATOM 1460 N N . ARG A 1 198 ? -5.975 6.912 0.027 1.00 95.88 198 ARG A N 1
ATOM 1461 C CA . ARG A 1 198 ? -7.396 7.267 -0.030 1.00 95.88 198 ARG A CA 1
ATOM 1462 C C . ARG A 1 198 ? -8.161 6.224 -0.819 1.00 95.88 198 ARG A C 1
ATOM 1464 O O . ARG A 1 198 ? -7.754 5.859 -1.919 1.00 95.88 198 ARG A O 1
ATOM 1471 N N . VAL A 1 199 ? -9.274 5.771 -0.264 1.00 94.88 199 VAL A N 1
ATOM 1472 C CA . VAL A 1 199 ? -10.209 4.874 -0.928 1.00 94.88 199 VAL A CA 1
ATOM 1473 C C . VAL A 1 199 ? -11.112 5.698 -1.840 1.00 94.88 199 VAL A C 1
ATOM 1475 O O . VAL A 1 199 ? -11.775 6.641 -1.411 1.00 94.88 199 VAL A O 1
ATOM 1478 N N . VAL A 1 200 ? -11.114 5.358 -3.124 1.00 92.00 200 VAL A N 1
ATOM 1479 C CA . VAL A 1 200 ? -11.878 6.036 -4.169 1.00 92.00 200 VAL A CA 1
ATOM 1480 C C . VAL A 1 200 ? -12.716 4.995 -4.891 1.00 92.00 200 VAL A C 1
ATOM 1482 O O . VAL A 1 200 ? -12.200 4.112 -5.574 1.00 92.00 200 VAL A O 1
ATOM 1485 N N . SER A 1 201 ? -14.035 5.085 -4.744 1.00 82.38 201 SER A N 1
ATOM 1486 C CA . SER A 1 201 ? -14.945 4.286 -5.565 1.00 82.38 201 SER A CA 1
ATOM 1487 C C . SER A 1 201 ? -14.906 4.800 -7.006 1.00 82.38 201 SER A C 1
ATOM 1489 O O . SER A 1 201 ? -14.849 6.010 -7.213 1.00 82.38 201 SER A O 1
ATOM 1491 N N . ASN A 1 202 ? -15.017 3.913 -8.000 1.00 63.59 202 ASN A N 1
ATOM 1492 C CA . ASN A 1 202 ? -14.996 4.247 -9.436 1.00 63.59 202 ASN A CA 1
ATOM 1493 C C . ASN A 1 202 ? -16.009 5.331 -9.887 1.00 63.59 202 ASN A C 1
ATOM 1495 O O . ASN A 1 202 ? -15.948 5.793 -11.022 1.00 63.59 202 ASN A O 1
ATOM 1499 N N . ARG A 1 203 ? -16.940 5.768 -9.024 1.00 49.75 203 ARG A N 1
ATOM 1500 C CA . ARG A 1 203 ? -17.842 6.910 -9.279 1.00 49.75 203 ARG A CA 1
ATOM 1501 C C . ARG A 1 203 ? -17.258 8.282 -8.915 1.00 49.75 203 ARG A C 1
ATOM 1503 O O . ARG A 1 203 ? -17.916 9.287 -9.166 1.00 49.75 203 ARG A O 1
ATOM 1510 N N . GLN A 1 204 ? -16.081 8.347 -8.297 1.00 45.31 204 GLN A N 1
ATOM 1511 C CA . GLN A 1 204 ? -15.445 9.593 -7.871 1.00 45.31 204 GLN A CA 1
ATOM 1512 C C . GLN A 1 204 ? -14.162 9.833 -8.672 1.00 45.31 204 GLN A C 1
ATOM 1514 O O . GLN A 1 204 ? -13.301 8.962 -8.769 1.00 45.31 204 GLN A O 1
ATOM 1519 N N . THR A 1 205 ? -14.043 11.021 -9.262 1.00 40.53 205 THR A N 1
ATOM 1520 C CA . THR A 1 205 ? -12.885 11.437 -10.060 1.00 40.53 205 THR A CA 1
ATOM 1521 C C . THR A 1 205 ? -11.603 11.406 -9.216 1.00 40.53 205 THR A C 1
ATOM 1523 O O . THR A 1 205 ? -11.576 11.890 -8.082 1.00 40.53 205 THR A O 1
ATOM 1526 N N . LEU A 1 206 ? -10.539 10.818 -9.770 1.00 44.12 206 LEU A N 1
ATOM 1527 C CA . LEU A 1 206 ? -9.222 10.685 -9.146 1.00 44.12 206 LEU A CA 1
ATOM 1528 C C . LEU A 1 206 ? -8.490 12.037 -9.146 1.00 44.12 206 LEU A C 1
ATOM 1530 O O . LEU A 1 206 ? -7.865 12.407 -10.136 1.00 44.12 206 LEU A O 1
ATOM 1534 N N . SER A 1 207 ? -8.539 12.768 -8.037 1.00 46.03 207 SER A N 1
ATOM 1535 C CA . SER A 1 207 ? -7.582 13.839 -7.742 1.00 46.03 207 SER A CA 1
ATOM 1536 C C . SER A 1 207 ? -7.284 13.878 -6.245 1.00 46.03 207 SER A C 1
ATOM 1538 O O . SER A 1 207 ? -8.157 13.572 -5.425 1.00 46.03 207 SER A O 1
ATOM 1540 N N . PHE A 1 208 ? -6.040 14.196 -5.904 1.00 46.62 208 PHE A N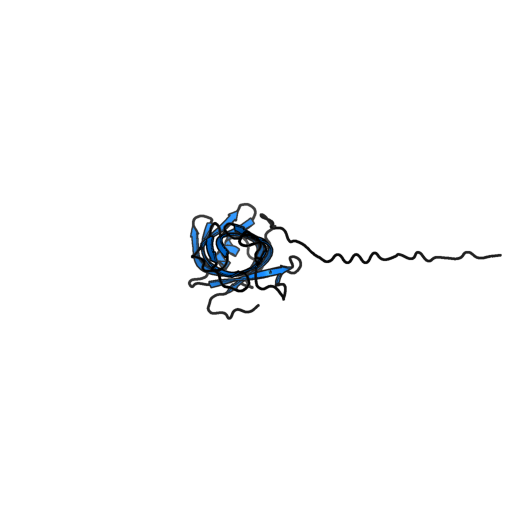 1
ATOM 1541 C CA . PHE A 1 208 ? -5.696 14.784 -4.613 1.00 46.62 208 PHE A CA 1
ATOM 1542 C C . PHE A 1 208 ? -5.726 16.302 -4.761 1.00 46.62 208 PHE A C 1
ATOM 1544 O O . PHE A 1 208 ? -5.417 16.773 -5.881 1.00 46.62 208 PHE A O 1
#

Secondary structure (DSSP, 8-state):
---------------------------SSPPPEE-TT---HHHHHHHHHSS-SS-EEEEEEEEETTTTEE-TT--SEEEEEEETTTEEEEEEEEEEEEEEEEEETTEEEEEEEEEEEETTB--EE--EEEEEEEETTTEEEEEEEEEEEEETTTEEEEEEEEEEEEEEETTTTEEEEEEEEEEEESEEEEEEEEEEEEEEETTS----

Radius of gyration: 21.69 Å; chains: 1; bounding box: 61×71×56 Å

Sequence (208 aa):
MKKLLAMTFLVLGLGALASCGGTARYIDSPVLRLQDGVSTPTEAVSSLFLQHTEPYTIVLCNADPATDTCIESSTGLSAIGVGGVFLPLIMDLSGIEVNNAELVEETIRLKTRLVSTVNKIAPNCGDVAGKINIRTGNIVNIELANFYCNWMAIGNVVTNIKLSIDGISLKEQSFTGFYSLSLHGTGNANGSGYYKARVVSNRQTLSF

pLDDT: mean 82.22, std 18.5, range [31.41, 97.5]